Protein AF-A0A554IP96-F1 (afdb_monomer)

Foldseek 3Di:
DFDFPPDQQDKFKFWFKDDDPVPQLLIKTKIKIKHFCPDPVNVVLVVCQVVADQQKHKDWQALDVVGHALATEIEIEPDGDDPPAPVCCLRCPQLSNLLRVLRNVCCVVVSQPVDSVSSDRMYMYMYIYHHSNRDDSVSNNVRSNVRNNVRSNCRRNVHADPVRCVVCVQVDDDSPDPCVDHPPPDPPPPVNVD

pLDDT: mean 89.44, std 13.63, range [41.81, 98.81]

Sequence (194 aa):
RGNVATNWDGIYVAENADGDLDDLDHFAHPSFICCKRKSLLGQTIIARLMGCEKGHSVLIVCHAPGKGTRILGILHNSVTITDGGEQAPIAFGVDQKAAAVVIDLGVYYGILPSDASLQQELLIAFQLYRDKKARKHDRCFDSSVNGYWNAMISAMTGGISQEEALALCEKASHPFCPDVVPLKYPRIPTDAAA

Nearest PDB structures (foldseek):
  1y5y-assembly1_B  TM=9.520E-01  e=6.324E-15  Methylorubrum extorquens AM1
  4ihe-assembly1_A  TM=3.641E-01  e=1.723E-02  Streptantibioticus cattleyicolor
  4prx-assembly1_A-2  TM=4.543E-01  e=6.526E-01  Escherichia coli
  6snt-assembly1_Q  TM=3.931E-01  e=1.077E+00  Saccharomyces cerevisiae
  7aib-assembly1_C  TM=3.762E-01  e=5.079E-01  Escherichia coli K-12

Solvent-accessible surface area (backbone atoms only — not comparable to full-atom values): 10603 Å² total; per-residue (Å²): 133,79,74,53,69,87,65,78,86,52,78,32,61,27,62,32,63,27,60,51,86,93,41,54,39,36,24,20,44,25,39,31,37,39,30,33,33,87,38,76,65,30,46,53,60,57,54,38,54,81,61,59,50,97,36,33,54,41,45,73,26,23,71,45,93,95,37,66,44,80,45,51,33,36,39,32,53,68,46,74,45,57,91,96,50,71,42,55,60,42,55,71,44,36,37,26,30,22,52,22,50,39,55,47,48,29,28,74,75,60,67,34,70,78,52,68,68,61,22,69,42,32,29,36,40,37,39,35,40,50,42,83,75,40,79,58,59,67,53,34,26,54,12,27,32,50,7,47,40,51,5,46,50,30,22,42,57,64,53,73,50,72,68,53,48,62,69,40,57,85,71,62,79,49,99,87,51,72,85,82,65,70,94,70,73,77,84,67,57,82,81,76,78,115

Secondary structure (DSSP, 8-state):
-----S-TTS-EEEE--BS-TT-GGG-BEEEEEEEETTSHHHHHHHHGGG--BTTB-EEE-EEETTEE-SSEEEEEESSPPPTT-THHHIIIIIIHHHHHHHHHHHHHTTSS---HHHHHHEEEEEEEE--TT---HHHHHHHHHHHHHHHHHHHHHT-S-HHHHHHHHTT--BTTB-TTS-S------GGG--

Mean predicted aligned error: 6.2 Å

Structure (mmCIF, N/CA/C/O backbone):
data_AF-A0A554IP96-F1
#
_entry.id   AF-A0A554IP96-F1
#
loop_
_atom_site.group_PDB
_atom_site.id
_atom_site.type_symbol
_atom_site.label_atom_id
_atom_site.label_alt_id
_atom_site.label_comp_id
_atom_site.label_asym_id
_atom_site.label_entity_id
_atom_site.label_seq_id
_atom_site.pdbx_PDB_ins_code
_atom_site.Cartn_x
_atom_site.Cartn_y
_atom_site.Cartn_z
_atom_site.occupancy
_atom_site.B_iso_or_equiv
_atom_site.auth_seq_id
_atom_site.auth_comp_id
_atom_site.auth_asym_id
_atom_site.auth_atom_id
_atom_site.pdbx_PDB_model_num
ATOM 1 N N . ARG A 1 1 ? -0.533 -15.108 19.210 1.00 41.81 1 ARG A N 1
ATOM 2 C CA . ARG A 1 1 ? -1.308 -14.341 18.207 1.00 41.81 1 ARG A CA 1
ATOM 3 C C . ARG A 1 1 ? -1.406 -12.934 18.770 1.00 41.81 1 ARG A C 1
ATOM 5 O O . ARG A 1 1 ? -2.043 -12.791 19.803 1.00 41.81 1 ARG A O 1
ATOM 12 N N . GLY A 1 2 ? -0.630 -11.990 18.232 1.00 42.00 2 GLY A N 1
ATOM 13 C CA . GLY A 1 2 ? -0.593 -10.612 18.735 1.00 42.00 2 GLY A CA 1
ATOM 14 C C . GLY A 1 2 ? -1.971 -9.958 18.644 1.00 42.00 2 GLY A C 1
ATOM 15 O O . GLY A 1 2 ? -2.794 -10.385 17.833 1.00 42.00 2 GLY A O 1
ATOM 16 N N . ASN A 1 3 ? -2.230 -8.975 19.507 1.00 45.09 3 ASN A N 1
ATOM 17 C CA . ASN A 1 3 ? -3.465 -8.196 19.489 1.00 45.09 3 ASN A CA 1
ATOM 18 C C . ASN A 1 3 ? -3.580 -7.465 18.144 1.00 45.09 3 ASN A C 1
ATOM 20 O O . ASN A 1 3 ? -2.941 -6.439 17.942 1.00 45.09 3 ASN A O 1
ATOM 24 N N . VAL A 1 4 ? -4.385 -8.001 17.225 1.00 61.00 4 VAL A N 1
ATOM 25 C CA . VAL A 1 4 ? -4.874 -7.245 16.063 1.00 61.00 4 VAL A CA 1
ATOM 26 C C . VAL A 1 4 ? -5.695 -6.075 16.604 1.00 61.00 4 VAL A C 1
ATOM 28 O O . VAL A 1 4 ? -6.416 -6.260 17.587 1.00 61.00 4 VAL A O 1
ATOM 31 N N . ALA A 1 5 ? -5.570 -4.888 16.004 1.00 61.41 5 ALA A N 1
ATOM 32 C CA . ALA A 1 5 ? -6.321 -3.699 16.403 1.00 61.41 5 ALA A CA 1
ATOM 33 C C . ALA A 1 5 ? -7.805 -4.027 16.675 1.00 61.41 5 ALA A C 1
ATOM 35 O O . ALA A 1 5 ? -8.552 -4.413 15.778 1.00 61.41 5 ALA A O 1
ATOM 36 N N . THR A 1 6 ? -8.226 -3.906 17.936 1.00 63.69 6 THR A N 1
ATOM 37 C CA . THR A 1 6 ? -9.598 -4.225 18.371 1.00 63.69 6 THR A CA 1
ATOM 38 C C . THR A 1 6 ? -10.527 -3.015 18.329 1.00 63.69 6 THR A C 1
ATOM 40 O O . THR A 1 6 ? -11.743 -3.177 18.390 1.00 63.69 6 THR A O 1
ATOM 43 N N . ASN A 1 7 ? -9.971 -1.809 18.192 1.00 75.19 7 ASN A N 1
ATOM 44 C CA . ASN A 1 7 ? -10.713 -0.576 17.967 1.00 75.19 7 ASN A CA 1
ATOM 45 C C . ASN A 1 7 ? -10.307 0.007 16.605 1.00 75.19 7 ASN A C 1
ATOM 47 O O . ASN A 1 7 ? -9.130 0.239 16.402 1.00 75.19 7 ASN A O 1
ATOM 51 N N . TRP A 1 8 ? -11.256 0.270 15.703 1.00 87.56 8 TRP A N 1
ATOM 52 C CA . TRP A 1 8 ? -11.027 0.821 14.356 1.00 87.56 8 TRP A CA 1
ATOM 53 C C . TRP A 1 8 ? -11.113 2.359 14.287 1.00 87.56 8 TRP A C 1
ATOM 55 O O . TRP A 1 8 ? -11.245 2.931 13.206 1.00 87.56 8 TRP A O 1
ATOM 65 N N . ASP A 1 9 ? -11.073 3.040 15.434 1.00 86.06 9 ASP A N 1
ATOM 66 C CA . ASP A 1 9 ? -11.110 4.506 15.537 1.00 86.06 9 ASP A CA 1
ATOM 67 C C . ASP A 1 9 ? -9.761 5.184 15.245 1.00 86.06 9 ASP A C 1
ATOM 69 O O . ASP A 1 9 ? -9.714 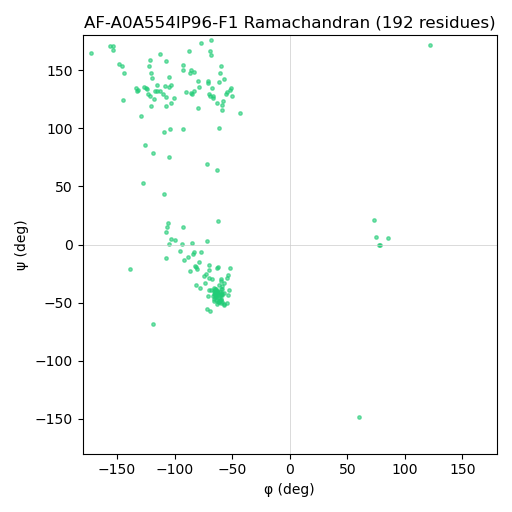6.398 15.036 1.00 86.06 9 ASP A O 1
ATOM 73 N N . GLY A 1 10 ? -8.667 4.418 15.248 1.00 91.12 10 GLY A N 1
ATOM 74 C CA . GLY A 1 10 ? -7.313 4.927 15.055 1.00 91.12 10 GLY A CA 1
ATOM 75 C C . GLY A 1 10 ? -6.949 5.256 13.604 1.00 91.12 10 GLY A C 1
ATOM 76 O O . GLY A 1 10 ? -7.676 4.967 12.650 1.00 91.12 10 GLY A O 1
ATOM 77 N N . ILE A 1 11 ? -5.764 5.847 13.453 1.00 94.94 11 ILE A N 1
ATOM 78 C CA . ILE A 1 11 ? -5.049 5.934 12.179 1.00 94.94 11 ILE A CA 1
ATOM 79 C C . ILE A 1 11 ? -3.878 4.961 12.276 1.00 94.94 11 ILE A C 1
ATOM 81 O O . ILE A 1 11 ? -3.014 5.115 13.136 1.00 94.94 11 ILE A O 1
ATOM 85 N N . TYR A 1 12 ? -3.859 3.971 11.393 1.00 95.94 12 TYR A N 1
ATOM 86 C CA . TYR A 1 12 ? -2.812 2.959 11.315 1.00 95.94 12 TYR A CA 1
ATOM 87 C C . TYR A 1 12 ? -1.911 3.302 10.150 1.00 95.94 12 TYR A C 1
ATOM 89 O O . TYR A 1 12 ? -2.392 3.414 9.023 1.00 95.94 12 TYR A O 1
ATOM 97 N N . VAL A 1 13 ? -0.625 3.489 10.423 1.00 95.81 13 VAL A N 1
ATOM 98 C CA . VAL A 1 13 ? 0.370 3.848 9.414 1.00 95.81 13 VAL A CA 1
ATOM 99 C C . VAL A 1 13 ? 1.583 2.969 9.606 1.00 95.81 13 VAL A C 1
ATOM 101 O O . VAL A 1 13 ? 2.054 2.798 10.727 1.00 95.81 13 VAL A O 1
ATOM 104 N N . ALA A 1 14 ? 2.097 2.445 8.506 1.00 96.56 14 ALA A N 1
ATOM 105 C CA . ALA A 1 14 ? 3.430 1.882 8.467 1.00 96.56 14 ALA A CA 1
ATOM 106 C C . ALA A 1 14 ? 3.978 1.975 7.049 1.00 96.56 14 ALA A C 1
ATOM 108 O O . ALA A 1 14 ? 3.258 2.228 6.079 1.00 96.56 14 ALA A O 1
ATOM 109 N N . GLU A 1 15 ? 5.268 1.735 6.944 1.00 95.31 15 GLU A N 1
ATOM 110 C CA . GLU A 1 15 ? 5.947 1.486 5.691 1.00 95.31 15 GLU A CA 1
ATOM 111 C C . GLU A 1 15 ? 6.618 0.120 5.767 1.00 95.31 15 GLU A C 1
ATOM 113 O O . GLU A 1 15 ? 6.796 -0.457 6.847 1.00 95.31 15 GLU A O 1
ATOM 118 N N . ASN A 1 16 ? 6.890 -0.438 4.601 1.00 95.38 16 ASN A N 1
ATOM 119 C CA . ASN A 1 16 ? 7.765 -1.583 4.469 1.00 95.38 16 ASN A CA 1
ATOM 120 C C . ASN A 1 16 ? 8.321 -1.598 3.053 1.00 95.38 16 ASN A C 1
ATOM 122 O O . ASN A 1 16 ? 7.831 -0.872 2.188 1.00 95.38 16 ASN A O 1
ATOM 126 N N . ALA A 1 17 ? 9.292 -2.459 2.794 1.00 94.44 17 ALA A N 1
ATOM 127 C CA . ALA A 1 17 ? 9.837 -2.616 1.467 1.00 94.44 17 ALA A CA 1
ATOM 128 C C . ALA A 1 17 ? 10.193 -4.075 1.193 1.00 94.44 17 ALA A C 1
ATOM 130 O O . ALA A 1 17 ? 10.567 -4.811 2.104 1.00 94.44 17 ALA A O 1
ATOM 131 N N . ASP A 1 18 ? 10.056 -4.490 -0.060 1.00 96.69 18 ASP A N 1
ATOM 132 C CA . ASP A 1 18 ? 10.372 -5.849 -0.485 1.00 96.69 18 ASP A CA 1
ATOM 133 C C . ASP A 1 18 ? 10.939 -5.855 -1.906 1.00 96.69 18 ASP A C 1
ATOM 135 O O . ASP A 1 18 ? 10.662 -4.969 -2.722 1.00 96.69 18 ASP A O 1
ATOM 139 N N . GLY A 1 19 ? 11.739 -6.875 -2.198 1.00 93.12 19 GLY A N 1
ATOM 140 C CA . GLY A 1 19 ? 12.490 -7.017 -3.436 1.00 93.12 19 GLY A CA 1
ATOM 141 C C . GLY A 1 19 ? 13.990 -7.139 -3.188 1.00 93.12 19 GLY A C 1
ATOM 142 O O . GLY A 1 19 ? 14.485 -6.971 -2.074 1.00 93.12 19 GLY A O 1
ATOM 143 N N . ASP A 1 20 ? 14.716 -7.448 -4.254 1.00 92.25 20 ASP A N 1
ATOM 144 C CA . ASP A 1 20 ? 16.166 -7.604 -4.218 1.00 92.25 20 ASP A CA 1
ATOM 145 C C . ASP A 1 20 ? 16.855 -6.232 -4.324 1.00 92.25 20 ASP A C 1
ATOM 147 O O . ASP A 1 20 ? 16.522 -5.430 -5.200 1.00 92.25 20 ASP A O 1
ATOM 151 N N . LEU A 1 21 ? 17.823 -5.959 -3.443 1.00 88.31 21 LEU A N 1
ATOM 152 C CA . LEU A 1 21 ? 18.624 -4.730 -3.486 1.00 88.31 21 LEU A CA 1
ATOM 153 C C . LEU A 1 21 ? 19.583 -4.699 -4.685 1.00 88.31 21 LEU A C 1
ATOM 155 O O . LEU A 1 21 ? 20.013 -3.616 -5.079 1.00 88.31 21 LEU A O 1
ATOM 159 N N . ASP A 1 22 ? 19.859 -5.848 -5.304 1.00 90.94 22 ASP A N 1
ATOM 160 C CA . ASP A 1 22 ? 20.575 -5.937 -6.580 1.00 90.94 22 ASP A CA 1
ATOM 161 C C . ASP A 1 22 ? 19.637 -5.741 -7.796 1.00 90.94 22 ASP A C 1
ATOM 163 O O . ASP A 1 22 ? 20.102 -5.594 -8.929 1.00 90.94 22 ASP A O 1
ATOM 167 N N . ASP A 1 23 ? 18.313 -5.688 -7.582 1.00 93.19 23 ASP A N 1
ATOM 168 C CA . ASP A 1 23 ? 17.275 -5.457 -8.600 1.00 93.19 23 ASP A CA 1
ATOM 169 C C . ASP A 1 23 ? 16.339 -4.301 -8.199 1.00 93.19 23 ASP A C 1
ATOM 171 O O . ASP A 1 23 ? 15.110 -4.428 -8.193 1.00 93.19 23 ASP A O 1
ATOM 175 N N . LEU A 1 24 ? 16.933 -3.145 -7.876 1.00 92.00 24 LEU A N 1
ATOM 176 C CA . LEU A 1 24 ? 16.214 -1.946 -7.414 1.00 92.00 24 LEU A CA 1
ATOM 177 C C . LEU A 1 24 ? 15.093 -1.491 -8.356 1.00 92.00 24 LEU A C 1
ATOM 179 O O . LEU A 1 24 ? 14.114 -0.897 -7.905 1.00 92.00 24 LEU A O 1
ATOM 183 N N . ASP A 1 25 ? 15.198 -1.801 -9.650 1.00 94.94 25 ASP A N 1
ATOM 184 C CA . ASP A 1 25 ? 14.161 -1.470 -10.622 1.00 94.94 25 ASP A CA 1
ATOM 185 C C . ASP A 1 25 ? 12.822 -2.158 -10.273 1.00 94.94 25 ASP A C 1
ATOM 187 O O . ASP A 1 25 ? 11.750 -1.578 -10.453 1.00 94.94 25 ASP A O 1
ATOM 191 N N . HIS A 1 26 ? 12.874 -3.379 -9.727 1.00 96.44 26 HIS A N 1
ATOM 192 C CA . HIS A 1 26 ? 11.714 -4.196 -9.346 1.00 96.44 26 HIS A CA 1
ATOM 193 C C . HIS A 1 26 ? 11.500 -4.261 -7.827 1.00 96.44 26 HIS A C 1
ATOM 195 O O . HIS A 1 26 ? 10.666 -5.038 -7.351 1.00 96.44 26 HIS A O 1
ATOM 201 N N . PHE A 1 27 ? 12.151 -3.376 -7.073 1.00 95.25 27 PHE A N 1
ATOM 202 C CA . PHE A 1 27 ? 11.950 -3.186 -5.640 1.00 95.25 27 PHE A CA 1
ATOM 203 C C . PHE A 1 27 ? 10.692 -2.353 -5.347 1.00 95.25 27 PHE A C 1
ATOM 205 O O . PHE A 1 27 ? 10.426 -1.353 -6.024 1.00 95.25 27 PHE A O 1
ATOM 212 N N . ALA A 1 28 ? 9.888 -2.783 -4.374 1.00 97.38 28 ALA A N 1
ATOM 213 C CA . ALA A 1 28 ? 8.667 -2.108 -3.947 1.00 97.38 28 ALA A CA 1
ATOM 214 C C . ALA A 1 28 ? 8.892 -1.453 -2.586 1.00 97.38 28 ALA A C 1
ATOM 216 O O . ALA A 1 28 ? 9.249 -2.132 -1.628 1.00 97.38 28 ALA A O 1
ATOM 217 N N . HIS A 1 29 ? 8.608 -0.154 -2.474 1.00 97.25 29 HIS A N 1
ATOM 218 C CA . HIS A 1 29 ? 8.619 0.540 -1.181 1.00 97.25 29 HIS A CA 1
ATOM 219 C C . HIS A 1 29 ? 7.283 1.251 -0.957 1.00 97.25 29 HIS A C 1
ATOM 221 O O . HIS A 1 29 ? 7.112 2.411 -1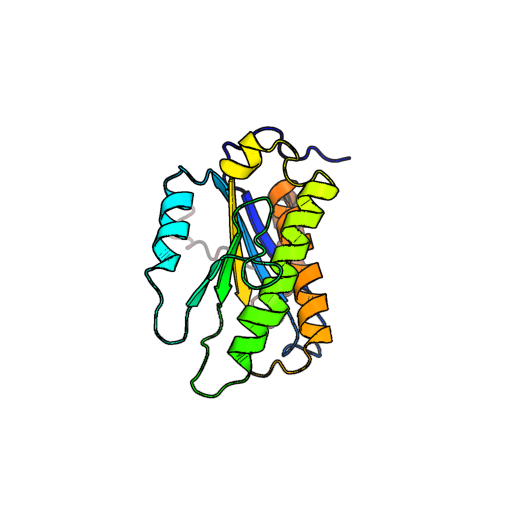.355 1.00 97.25 29 HIS A O 1
ATOM 227 N N . PRO A 1 30 ? 6.284 0.535 -0.417 1.00 97.94 30 PRO A N 1
ATOM 228 C CA . PRO A 1 30 ? 5.003 1.130 -0.098 1.00 97.94 30 PRO A CA 1
ATOM 229 C C . PRO A 1 30 ? 4.927 1.779 1.285 1.00 97.94 30 PRO A C 1
ATOM 231 O O . PRO A 1 30 ? 5.456 1.288 2.280 1.00 97.94 30 PRO A O 1
ATOM 234 N N . SER A 1 31 ? 4.122 2.833 1.360 1.00 98.06 31 SER A N 1
ATOM 235 C CA . SER A 1 31 ? 3.508 3.301 2.601 1.00 98.06 31 SER A CA 1
ATOM 236 C C . SER A 1 31 ? 2.043 2.873 2.635 1.00 98.06 31 SER A C 1
ATOM 238 O O . SER A 1 31 ? 1.332 2.973 1.631 1.00 98.06 31 SER A O 1
ATOM 240 N N . PHE A 1 32 ? 1.592 2.409 3.796 1.00 98.31 32 PHE A N 1
ATOM 241 C CA . PHE A 1 32 ? 0.229 1.961 4.057 1.00 98.31 32 PHE A CA 1
ATOM 242 C C . PHE A 1 32 ? -0.440 2.862 5.090 1.00 98.31 32 PHE A C 1
ATOM 244 O O . PHE A 1 32 ? 0.155 3.199 6.114 1.00 98.31 32 PHE A O 1
ATOM 251 N N . ILE A 1 33 ? -1.702 3.201 4.840 1.00 98.06 33 ILE A N 1
ATOM 252 C CA . ILE A 1 33 ? -2.573 3.887 5.791 1.00 98.06 33 ILE A CA 1
ATOM 253 C C . ILE A 1 33 ? -3.912 3.150 5.854 1.00 98.06 33 ILE A C 1
ATOM 255 O O . ILE A 1 33 ? -4.527 2.901 4.819 1.00 98.06 33 ILE A O 1
ATOM 259 N N . CYS A 1 34 ? -4.410 2.881 7.060 1.00 97.88 34 CYS A N 1
ATOM 260 C CA . CYS A 1 34 ? -5.798 2.494 7.307 1.00 97.88 34 CYS A CA 1
ATOM 261 C C . CYS A 1 34 ? -6.435 3.471 8.297 1.00 97.88 34 CYS A C 1
ATOM 263 O O . CYS A 1 34 ? -5.872 3.767 9.350 1.00 97.88 34 CYS A O 1
ATOM 265 N N . CYS A 1 35 ? -7.607 4.003 7.957 1.00 97.38 35 CYS A N 1
ATOM 266 C CA . CYS A 1 35 ? -8.325 4.954 8.803 1.00 97.38 35 CYS A CA 1
ATOM 267 C C . CYS A 1 35 ? -9.833 4.904 8.543 1.00 97.38 35 CYS A C 1
ATOM 269 O O . CYS A 1 35 ? -10.295 4.315 7.563 1.00 97.38 35 CYS A O 1
ATOM 271 N N . LYS A 1 36 ? -10.620 5.588 9.380 1.00 97.31 36 LYS A N 1
ATOM 272 C CA . LYS A 1 36 ? -12.042 5.802 9.095 1.00 97.31 36 LYS A CA 1
ATOM 273 C C . LYS A 1 36 ? -12.229 6.696 7.876 1.00 97.31 36 LYS A C 1
ATOM 275 O O . LYS A 1 36 ? -11.770 7.839 7.847 1.00 97.31 36 LYS A O 1
ATOM 280 N N . ARG A 1 37 ? -13.033 6.235 6.924 1.00 96.12 37 ARG A N 1
ATOM 281 C CA . ARG A 1 37 ? -13.447 6.942 5.711 1.00 96.12 37 ARG A CA 1
ATOM 282 C C . ARG A 1 37 ? -14.032 8.324 5.998 1.00 96.12 37 ARG A C 1
ATOM 284 O O . ARG A 1 37 ? -13.783 9.264 5.251 1.00 96.12 37 ARG A O 1
ATOM 291 N N . LYS A 1 38 ? -14.818 8.453 7.071 1.00 96.19 38 LYS A N 1
ATOM 292 C CA . LYS A 1 38 ? -15.476 9.710 7.478 1.00 96.19 38 LYS A CA 1
ATOM 293 C C . LYS A 1 38 ? -14.573 10.650 8.290 1.00 96.19 38 LYS A C 1
ATOM 295 O O . LYS A 1 38 ? -14.995 11.761 8.590 1.00 96.19 38 LYS A O 1
ATOM 300 N N . SER A 1 39 ? -13.365 10.223 8.663 1.00 96.62 39 SER A N 1
ATOM 301 C CA . SER A 1 39 ? -12.407 11.093 9.354 1.00 96.62 39 SER A CA 1
ATOM 302 C C . SER A 1 39 ? -11.890 12.196 8.424 1.00 96.62 39 SER A C 1
ATOM 304 O O . SER A 1 39 ? -11.968 12.073 7.200 1.00 96.62 39 SER A O 1
ATOM 306 N N . LEU A 1 40 ? -11.303 13.251 9.000 1.00 96.56 40 LEU A N 1
ATOM 307 C CA . LEU A 1 40 ? -10.647 14.314 8.231 1.00 96.56 40 LEU A CA 1
ATOM 308 C C . LEU A 1 40 ? -9.595 13.747 7.260 1.00 96.56 40 LEU A C 1
ATOM 310 O O . LEU A 1 40 ? -9.555 14.134 6.091 1.00 96.56 40 LEU A O 1
ATOM 314 N N . LEU A 1 41 ? -8.786 12.790 7.727 1.00 96.19 41 LEU A N 1
ATOM 315 C CA . LEU A 1 41 ? -7.788 12.116 6.899 1.00 96.19 41 LEU A CA 1
ATOM 316 C C . LEU A 1 41 ? -8.450 11.315 5.772 1.00 96.19 41 LEU A C 1
ATOM 318 O O . LEU A 1 41 ? -8.080 11.476 4.612 1.00 96.19 41 LEU A O 1
ATOM 322 N N . GLY A 1 42 ? -9.471 10.514 6.087 1.00 97.06 42 GLY A N 1
ATOM 323 C CA . GLY A 1 42 ? -10.186 9.707 5.097 1.00 97.06 42 GLY A CA 1
ATOM 324 C C . GLY A 1 42 ? -10.819 10.551 3.985 1.00 97.06 42 GLY A C 1
ATOM 325 O O . GLY A 1 42 ? -10.678 10.234 2.804 1.00 97.06 42 GLY A O 1
ATOM 326 N N . GLN A 1 43 ? -11.445 11.675 4.342 1.00 97.19 43 GLN A N 1
ATOM 327 C CA . GLN A 1 43 ? -11.997 12.619 3.366 1.00 97.19 43 GLN A CA 1
ATOM 328 C C . GLN A 1 43 ? -10.904 13.288 2.524 1.00 97.19 43 GLN A C 1
ATOM 330 O O . GLN A 1 43 ? -11.082 13.450 1.319 1.00 97.19 43 GLN A O 1
ATOM 335 N N . THR A 1 44 ? -9.755 13.611 3.125 1.00 96.19 44 THR A N 1
ATOM 336 C CA . THR A 1 44 ? -8.607 14.192 2.407 1.00 96.19 44 THR A CA 1
ATOM 337 C C . THR A 1 44 ? -8.047 13.222 1.366 1.00 96.19 44 THR A C 1
ATOM 339 O O . THR A 1 44 ? -7.805 13.614 0.227 1.00 96.19 44 THR A O 1
ATOM 342 N N . ILE A 1 45 ? -7.888 11.945 1.723 1.00 96.44 45 ILE A N 1
ATOM 343 C CA . ILE A 1 45 ? -7.408 10.909 0.799 1.00 96.44 45 ILE A CA 1
ATOM 344 C C . ILE A 1 45 ? -8.426 10.690 -0.332 1.00 96.44 45 ILE A C 1
ATOM 346 O O . ILE A 1 45 ? -8.039 10.620 -1.495 1.00 96.44 45 ILE A O 1
ATOM 350 N N . ILE A 1 46 ? -9.729 10.642 -0.032 1.00 96.38 46 ILE A N 1
ATOM 351 C CA . ILE A 1 46 ? -10.768 10.503 -1.067 1.00 96.38 46 ILE A CA 1
ATOM 352 C C . ILE A 1 46 ? -10.775 11.703 -2.016 1.00 96.38 46 ILE A C 1
ATOM 354 O O . ILE A 1 46 ? -10.867 11.518 -3.228 1.00 96.38 46 ILE A O 1
ATOM 358 N N . ALA A 1 47 ? -10.647 12.924 -1.494 1.00 95.38 47 ALA A N 1
ATOM 359 C CA . ALA A 1 47 ? -10.625 14.131 -2.315 1.00 95.38 47 ALA A CA 1
ATOM 360 C C . ALA A 1 47 ? -9.470 14.125 -3.334 1.00 95.38 47 ALA A C 1
ATOM 362 O O . ALA A 1 47 ? -9.624 14.652 -4.438 1.00 95.38 47 ALA A O 1
ATOM 363 N N . ARG A 1 48 ? -8.343 13.467 -3.016 1.00 93.69 48 ARG A N 1
ATOM 364 C CA . ARG A 1 48 ? -7.201 13.324 -3.933 1.00 93.69 48 ARG A CA 1
ATOM 365 C C . ARG A 1 48 ? -7.520 12.537 -5.206 1.00 93.69 48 ARG A C 1
ATOM 367 O O . ARG A 1 48 ? -6.835 12.763 -6.196 1.00 93.69 48 ARG A O 1
ATOM 374 N N . LEU A 1 49 ? -8.579 11.720 -5.240 1.00 94.00 49 LEU A N 1
ATOM 375 C CA . LEU A 1 49 ? -9.037 11.065 -6.478 1.00 94.00 49 LEU A CA 1
ATOM 376 C C . LEU A 1 49 ? -9.359 12.079 -7.587 1.00 94.00 49 LEU A C 1
ATOM 378 O O . LEU A 1 49 ? -9.138 11.802 -8.761 1.00 94.00 49 LEU A O 1
ATOM 382 N N . MET A 1 50 ? -9.846 13.266 -7.217 1.00 93.31 50 MET A N 1
ATOM 383 C CA . MET A 1 50 ? -10.162 14.344 -8.163 1.00 93.31 50 MET A CA 1
ATOM 384 C C . MET A 1 50 ? -9.018 15.355 -8.327 1.00 93.31 50 MET A C 1
ATOM 386 O O . MET A 1 50 ? -9.116 16.259 -9.151 1.00 93.31 50 MET A O 1
ATOM 390 N N . GLY A 1 51 ? -7.943 15.223 -7.545 1.00 90.88 51 GLY A N 1
ATOM 391 C CA . GLY A 1 51 ? -6.817 16.158 -7.487 1.00 90.88 51 GLY A CA 1
ATOM 392 C C . GLY A 1 51 ? -5.542 15.594 -8.106 1.00 90.88 51 GLY A C 1
ATOM 393 O O . GLY A 1 51 ? -4.482 15.702 -7.493 1.00 90.88 51 GLY A O 1
ATOM 394 N N . CYS A 1 52 ? -5.651 14.939 -9.264 1.00 88.62 52 CYS A N 1
ATOM 395 C CA . CYS A 1 52 ? -4.494 14.382 -9.963 1.00 88.62 52 CYS A CA 1
ATOM 396 C C . CYS A 1 52 ? -3.623 15.493 -10.567 1.00 88.62 52 CYS A C 1
ATOM 398 O O . CYS A 1 52 ? -4.129 16.467 -11.128 1.00 88.62 52 CYS A O 1
ATOM 400 N N . GLU A 1 53 ? -2.309 15.307 -10.494 1.00 92.81 53 GLU A N 1
ATOM 401 C CA . GLU A 1 53 ? -1.303 16.222 -11.033 1.00 92.81 53 GLU A CA 1
ATOM 402 C C . GLU A 1 53 ? -0.571 15.550 -12.205 1.00 92.81 53 GLU A C 1
ATOM 404 O O . GLU A 1 53 ? -0.645 14.333 -12.402 1.00 92.81 53 GLU A O 1
ATOM 409 N N . LYS A 1 54 ? 0.143 16.325 -13.032 1.00 93.31 54 LYS A N 1
ATOM 410 C CA . LYS A 1 54 ? 0.854 15.748 -14.183 1.00 93.31 54 LYS A CA 1
ATOM 411 C C . LYS A 1 54 ? 1.857 14.686 -13.706 1.00 93.31 54 LYS A C 1
ATOM 413 O O . LYS A 1 54 ? 2.778 14.991 -12.957 1.00 93.31 54 LYS A O 1
ATOM 418 N N . GLY A 1 55 ? 1.679 13.449 -14.174 1.00 93.88 55 GLY A N 1
ATOM 419 C CA . GLY A 1 55 ? 2.527 12.303 -13.830 1.00 93.88 55 GLY A CA 1
ATOM 420 C C . GLY A 1 55 ? 2.256 11.669 -12.459 1.00 93.88 55 GLY A C 1
ATOM 421 O O . GLY A 1 55 ? 2.898 10.671 -12.128 1.00 93.88 55 GLY A O 1
ATOM 422 N N . HIS A 1 56 ? 1.296 12.187 -11.687 1.00 95.19 56 HIS A N 1
ATOM 423 C CA . HIS A 1 56 ? 0.888 11.651 -10.387 1.00 95.19 56 HIS A CA 1
ATOM 424 C C . HIS A 1 56 ? -0.625 11.468 -10.357 1.00 95.19 56 HIS A C 1
ATOM 426 O O . HIS A 1 56 ? -1.404 12.420 -10.387 1.00 95.19 56 HIS A O 1
ATOM 432 N N . SER A 1 57 ? -1.045 10.211 -10.351 1.00 94.12 57 SER A N 1
ATOM 433 C CA . SER A 1 57 ? -2.443 9.817 -10.418 1.00 94.12 57 SER A CA 1
ATOM 434 C C . SER A 1 57 ? -2.826 9.008 -9.192 1.00 94.12 57 SER A C 1
ATOM 436 O O . SER A 1 57 ? -2.030 8.261 -8.621 1.00 94.12 57 SER A O 1
ATOM 438 N N . VAL A 1 58 ? -4.079 9.165 -8.793 1.00 96.38 58 VAL A N 1
ATOM 439 C CA . VAL A 1 58 ? -4.660 8.463 -7.658 1.00 96.38 58 VAL A CA 1
ATOM 440 C C . VAL A 1 58 ? -5.839 7.663 -8.179 1.00 96.38 58 VAL A C 1
ATOM 442 O O . VAL A 1 58 ? -6.780 8.243 -8.716 1.00 96.38 58 VAL A O 1
ATOM 445 N N . LEU A 1 59 ? -5.794 6.339 -8.040 1.00 97.06 59 LEU A N 1
ATOM 446 C CA . LEU A 1 59 ? -6.859 5.449 -8.504 1.00 97.06 59 LEU A CA 1
ATOM 447 C C . LEU A 1 59 ? -7.421 4.607 -7.364 1.00 97.06 59 LEU A C 1
ATOM 449 O O . LEU A 1 59 ? -6.736 4.286 -6.394 1.00 97.06 59 LEU A O 1
ATOM 453 N N . ILE A 1 60 ? -8.679 4.201 -7.514 1.00 98.06 60 ILE A N 1
ATOM 454 C CA . ILE A 1 60 ? -9.296 3.205 -6.637 1.00 98.06 60 ILE A CA 1
ATOM 455 C C . ILE A 1 60 ? -8.613 1.855 -6.872 1.00 98.06 60 ILE A C 1
ATOM 457 O O . ILE A 1 60 ? -8.410 1.443 -8.012 1.00 98.06 60 ILE A O 1
ATOM 461 N N . VAL A 1 61 ? -8.275 1.151 -5.797 1.00 98.62 61 VAL A N 1
ATOM 462 C CA . VAL A 1 61 ? -7.708 -0.199 -5.848 1.00 98.62 61 VAL A CA 1
ATOM 463 C C . VAL A 1 61 ? -8.776 -1.190 -6.306 1.00 98.62 61 VAL A C 1
ATOM 465 O O . VAL A 1 61 ? -9.885 -1.227 -5.770 1.00 98.62 61 VAL A O 1
ATOM 468 N N . CYS A 1 62 ? -8.449 -2.009 -7.304 1.00 98.56 62 CYS A N 1
ATOM 469 C CA . CYS A 1 62 ? -9.364 -3.015 -7.824 1.00 98.56 62 CYS A CA 1
ATOM 470 C C . CYS A 1 62 ? -8.627 -4.259 -8.332 1.00 98.56 62 CYS A C 1
ATOM 472 O O . CYS A 1 62 ? -7.464 -4.219 -8.722 1.00 98.56 62 CYS A O 1
ATOM 474 N N . HIS A 1 63 ? -9.334 -5.388 -8.333 1.00 97.94 63 HIS A N 1
ATOM 475 C CA . HIS A 1 63 ? -8.855 -6.660 -8.881 1.00 97.94 63 HIS A CA 1
ATOM 476 C C . HIS A 1 63 ? -8.845 -6.695 -10.402 1.00 97.94 63 HIS A C 1
ATOM 478 O O . HIS A 1 63 ? -8.158 -7.529 -10.989 1.00 97.94 63 HIS A O 1
ATOM 484 N N . ALA A 1 64 ? -9.726 -5.900 -10.991 1.00 97.81 64 ALA A N 1
ATOM 485 C CA . ALA A 1 64 ? -9.953 -5.674 -12.407 1.00 97.81 64 ALA A CA 1
ATOM 486 C C . ALA A 1 64 ? -10.965 -4.514 -12.513 1.00 97.81 64 ALA A C 1
ATOM 488 O O . ALA A 1 64 ? -11.671 -4.237 -11.533 1.00 97.81 64 ALA A O 1
ATOM 489 N N . PRO A 1 65 ? -11.123 -3.884 -13.689 1.00 97.06 65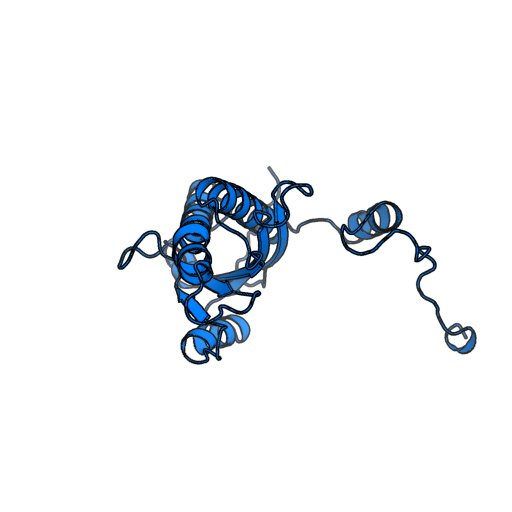 PRO A N 1
ATOM 490 C CA . PRO A 1 65 ? -12.174 -2.895 -13.903 1.00 97.06 65 PRO A CA 1
ATOM 491 C C . PRO A 1 65 ? -13.555 -3.419 -13.471 1.00 97.06 65 PRO A C 1
ATOM 493 O O . PRO A 1 65 ? -13.963 -4.520 -13.843 1.00 97.06 65 PRO A O 1
ATOM 496 N N . GLY A 1 66 ? -14.255 -2.650 -12.633 1.00 95.81 66 GLY A N 1
ATOM 497 C CA . GLY A 1 66 ? -15.564 -3.021 -12.076 1.00 95.81 66 GLY A CA 1
ATOM 498 C C . GLY A 1 66 ? -15.535 -4.035 -10.923 1.00 95.81 66 GLY A C 1
ATOM 499 O O . GLY A 1 66 ? -16.590 -4.361 -10.384 1.00 95.81 66 GLY A O 1
ATOM 500 N N . LYS A 1 67 ? -14.358 -4.525 -10.510 1.00 97.62 67 LYS A N 1
ATOM 501 C CA . LYS A 1 67 ? -14.189 -5.487 -9.407 1.00 97.62 67 LYS A CA 1
ATOM 502 C C . LYS A 1 67 ? -13.330 -4.884 -8.296 1.00 97.62 67 LYS A C 1
ATOM 504 O O . LYS A 1 67 ? -12.132 -5.148 -8.217 1.00 97.62 67 LYS A O 1
ATOM 509 N N . GLY A 1 68 ? -13.942 -4.038 -7.469 1.00 97.06 68 GLY A N 1
ATOM 510 C CA . GLY A 1 68 ? -13.294 -3.438 -6.298 1.00 97.06 68 GLY A CA 1
ATOM 511 C C . GLY A 1 68 ? -12.978 -4.449 -5.189 1.00 97.06 68 GLY A C 1
ATOM 512 O O . GLY A 1 68 ? -13.329 -5.626 -5.275 1.00 97.06 68 GLY A O 1
ATOM 513 N N . THR A 1 69 ? -12.309 -3.968 -4.149 1.00 98.25 69 THR A N 1
ATOM 514 C CA . THR A 1 69 ? -12.012 -4.701 -2.910 1.00 98.25 69 THR A CA 1
ATOM 515 C C . THR A 1 69 ? -13.138 -4.573 -1.883 1.00 98.25 69 THR A C 1
ATOM 517 O O . THR A 1 69 ? -14.009 -3.710 -2.014 1.00 98.25 69 THR A O 1
ATOM 520 N N . ARG A 1 70 ? -13.119 -5.405 -0.831 1.00 96.38 70 ARG A N 1
ATOM 521 C CA . ARG A 1 70 ? -14.101 -5.326 0.273 1.00 96.38 70 ARG A CA 1
ATOM 522 C C . ARG A 1 70 ? -14.043 -4.013 1.055 1.00 96.38 70 ARG A C 1
ATOM 524 O O . ARG A 1 70 ? -15.079 -3.470 1.417 1.00 96.38 70 ARG A O 1
ATOM 531 N N . ILE A 1 71 ? -12.835 -3.510 1.296 1.00 98.25 71 ILE A N 1
ATOM 532 C CA . ILE A 1 71 ? -12.585 -2.197 1.905 1.00 98.25 71 ILE A CA 1
ATOM 533 C C . ILE A 1 71 ? -12.131 -1.260 0.798 1.00 98.25 71 ILE A C 1
ATOM 535 O O . ILE A 1 71 ? -11.305 -1.659 -0.024 1.00 98.25 71 ILE A O 1
ATOM 539 N N . LEU A 1 72 ? -12.653 -0.030 0.761 1.00 98.31 72 LEU A N 1
ATOM 540 C CA . LEU A 1 72 ? -12.251 0.953 -0.245 1.00 98.31 72 LEU A CA 1
ATOM 541 C C . LEU A 1 72 ? -10.741 1.202 -0.141 1.00 98.31 72 LEU A C 1
ATOM 543 O O . LEU A 1 72 ? -10.264 1.712 0.870 1.00 98.31 72 LEU A O 1
ATOM 547 N N . GLY A 1 73 ? -10.011 0.837 -1.192 1.00 98.31 73 GLY A N 1
ATOM 548 C CA . GLY A 1 73 ? -8.583 1.086 -1.318 1.00 98.31 73 GLY A CA 1
ATOM 549 C C . GLY A 1 73 ? -8.301 2.218 -2.300 1.00 98.31 73 GLY A C 1
ATOM 550 O O . GLY A 1 73 ? -8.979 2.341 -3.322 1.00 98.31 73 GLY A O 1
ATOM 551 N N . ILE A 1 74 ? -7.282 3.021 -2.019 1.00 98.31 74 ILE A N 1
ATOM 552 C CA . ILE A 1 74 ? -6.761 4.063 -2.906 1.00 98.31 74 ILE A CA 1
ATOM 553 C C . ILE A 1 74 ? -5.266 3.815 -3.121 1.00 98.31 74 ILE A C 1
ATOM 555 O O . ILE A 1 74 ? -4.551 3.549 -2.162 1.00 98.31 74 ILE A O 1
ATOM 559 N N . LEU A 1 75 ? -4.795 3.894 -4.365 1.00 98.44 75 LEU A N 1
ATOM 560 C CA . LEU A 1 75 ? -3.384 3.767 -4.726 1.00 98.44 75 LEU A CA 1
ATOM 561 C C . LEU A 1 75 ? -2.876 5.070 -5.346 1.00 98.44 75 LEU A C 1
ATOM 563 O O . LEU A 1 75 ? -3.500 5.606 -6.263 1.00 98.44 75 LEU A O 1
ATOM 567 N N . HIS A 1 76 ? -1.724 5.533 -4.870 1.00 97.62 76 HIS A N 1
ATOM 568 C CA . HIS A 1 76 ? -1.008 6.702 -5.368 1.00 97.62 76 HIS A CA 1
ATOM 569 C C . HIS A 1 76 ? 0.427 6.331 -5.769 1.00 97.62 76 HIS A C 1
ATOM 571 O O . HIS A 1 76 ? 1.134 5.659 -5.015 1.00 97.62 76 HIS A O 1
ATOM 577 N N . ASN A 1 77 ? 0.878 6.781 -6.943 1.00 96.69 77 ASN A N 1
ATOM 578 C CA . ASN A 1 77 ? 2.257 6.578 -7.391 1.00 96.69 77 ASN A CA 1
ATOM 579 C C . ASN A 1 77 ? 3.207 7.667 -6.856 1.00 96.69 77 ASN A C 1
ATOM 581 O O . ASN A 1 77 ? 2.969 8.863 -7.029 1.00 96.69 77 ASN A O 1
ATOM 585 N N . SER A 1 78 ? 4.333 7.251 -6.271 1.00 95.88 78 SER A N 1
ATOM 586 C CA . SER A 1 78 ? 5.392 8.167 -5.815 1.00 95.88 78 SER A CA 1
ATOM 587 C C . SER A 1 78 ? 6.317 8.613 -6.941 1.00 95.88 78 SER A C 1
ATOM 589 O O . SER A 1 78 ? 6.799 9.741 -6.930 1.00 95.88 78 SER A O 1
ATOM 591 N N . VAL A 1 79 ? 6.590 7.735 -7.908 1.00 95.69 79 VAL A N 1
ATOM 592 C CA . VAL A 1 79 ? 7.479 8.042 -9.036 1.00 95.69 79 VAL A CA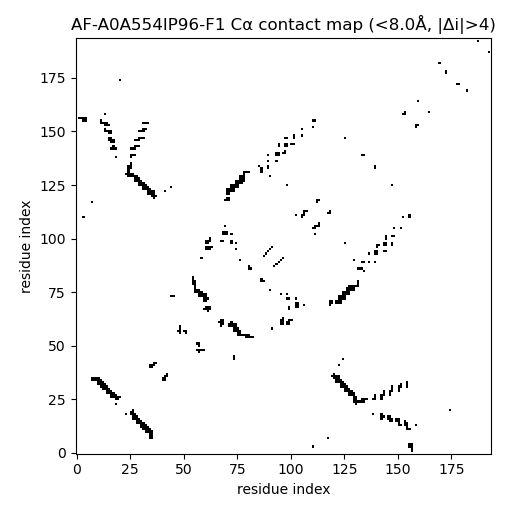 1
ATOM 593 C C . VAL A 1 79 ? 6.662 8.629 -10.175 1.00 95.69 79 VAL A C 1
ATOM 595 O O . VAL A 1 79 ? 5.635 8.068 -10.555 1.00 95.69 79 VAL A O 1
ATOM 598 N N . THR A 1 80 ? 7.122 9.753 -10.724 1.00 95.81 80 THR A N 1
ATOM 599 C CA . THR A 1 80 ? 6.460 10.444 -11.833 1.00 95.81 80 THR A CA 1
ATOM 600 C C . THR A 1 80 ? 6.315 9.522 -13.044 1.00 95.81 80 THR A C 1
ATOM 602 O O . THR A 1 80 ? 7.303 9.003 -13.576 1.00 95.81 80 THR A O 1
ATOM 605 N N . ILE A 1 81 ? 5.075 9.350 -13.498 1.00 93.75 81 ILE A N 1
ATOM 606 C CA . ILE A 1 81 ? 4.744 8.668 -14.748 1.00 93.75 81 ILE A CA 1
ATOM 607 C C . ILE A 1 81 ? 4.972 9.652 -15.896 1.00 93.75 81 ILE A C 1
ATOM 609 O O . ILE A 1 81 ? 4.332 10.702 -15.967 1.00 93.75 81 ILE A O 1
ATOM 613 N N . THR A 1 82 ? 5.900 9.322 -16.787 1.00 91.06 82 THR A N 1
ATOM 614 C CA . THR A 1 82 ? 6.224 10.133 -17.965 1.00 91.06 82 THR A CA 1
ATOM 615 C C . THR A 1 82 ? 5.425 9.693 -19.189 1.00 91.06 82 THR A C 1
ATOM 617 O O . THR A 1 82 ? 5.099 8.513 -19.333 1.00 91.06 82 THR A O 1
ATOM 620 N N . ASP A 1 83 ? 5.143 10.639 -20.088 1.00 77.00 83 ASP A N 1
ATOM 621 C CA . ASP A 1 83 ? 4.398 10.402 -21.329 1.00 77.00 83 ASP A CA 1
ATOM 622 C C . ASP A 1 83 ? 5.040 9.270 -22.161 1.00 77.00 83 ASP A C 1
ATOM 624 O O . ASP A 1 83 ? 6.252 9.250 -22.374 1.00 77.00 83 ASP A O 1
ATOM 628 N N . GLY A 1 84 ? 4.229 8.310 -22.622 1.00 67.38 84 GLY A N 1
ATOM 629 C CA . GLY A 1 84 ? 4.685 7.175 -23.441 1.00 67.38 84 GLY A CA 1
ATOM 630 C C . GLY A 1 84 ? 5.447 6.068 -22.694 1.00 67.38 84 GLY A C 1
ATOM 631 O O . GLY A 1 84 ? 5.966 5.160 -23.339 1.00 67.38 84 GLY A O 1
ATOM 632 N N . GLY A 1 85 ? 5.533 6.124 -21.360 1.00 69.00 85 GLY A N 1
ATOM 633 C CA . GLY A 1 85 ? 6.250 5.136 -20.550 1.00 69.00 85 GLY A CA 1
ATOM 634 C C . GLY A 1 85 ? 5.431 3.895 -20.170 1.00 69.00 85 GLY A C 1
ATOM 635 O O . GLY A 1 85 ? 4.231 3.964 -19.917 1.00 69.00 85 GLY A O 1
ATOM 636 N N . GLU A 1 86 ? 6.115 2.761 -20.004 1.00 84.00 86 GLU A N 1
ATOM 637 C CA . GLU A 1 86 ? 5.550 1.496 -19.486 1.00 84.00 86 GLU A CA 1
ATOM 638 C C . GLU A 1 86 ? 5.237 1.529 -17.972 1.00 84.00 86 GLU A C 1
ATOM 640 O O . GLU A 1 86 ? 4.783 0.547 -17.392 1.00 84.00 86 GLU A O 1
ATOM 645 N N . GLN A 1 87 ? 5.436 2.677 -17.319 1.00 91.12 87 GLN A N 1
ATOM 646 C CA . GLN A 1 87 ? 5.225 2.854 -15.881 1.00 91.12 87 GLN A CA 1
ATOM 647 C C . GLN A 1 87 ? 3.746 2.769 -15.488 1.00 91.12 87 GLN A C 1
ATOM 649 O O . GLN A 1 87 ? 3.420 2.208 -14.446 1.00 91.12 87 GLN A O 1
ATOM 654 N N . ALA A 1 88 ? 2.842 3.320 -16.307 1.00 93.00 88 ALA A N 1
ATOM 655 C CA . ALA A 1 88 ? 1.417 3.351 -15.980 1.00 93.00 88 ALA A CA 1
ATOM 656 C C . ALA A 1 88 ? 0.788 1.943 -15.920 1.00 93.00 88 ALA A C 1
ATOM 658 O O . ALA A 1 88 ? 0.099 1.663 -14.939 1.00 93.00 88 ALA A O 1
ATOM 659 N N . PRO A 1 89 ? 1.046 1.027 -16.878 1.00 94.12 89 PRO A N 1
ATOM 660 C CA . PRO A 1 89 ? 0.616 -0.370 -16.767 1.00 94.12 89 PRO A CA 1
ATOM 661 C C . PRO A 1 89 ? 1.176 -1.118 -15.549 1.00 94.12 89 PRO A C 1
ATOM 663 O O . PRO A 1 89 ? 0.498 -1.990 -15.010 1.00 94.12 89 PRO A O 1
ATOM 666 N N . ILE A 1 90 ? 2.386 -0.785 -15.092 1.00 96.31 90 ILE A N 1
ATOM 667 C CA . ILE A 1 90 ? 2.952 -1.383 -13.875 1.00 96.31 90 ILE A CA 1
ATOM 668 C C . ILE A 1 90 ? 2.214 -0.845 -12.646 1.00 96.31 90 ILE A C 1
ATOM 670 O O . ILE A 1 90 ? 1.599 -1.627 -11.925 1.00 96.31 90 ILE A O 1
ATOM 674 N N . ALA A 1 91 ? 2.156 0.479 -12.475 1.00 95.50 91 ALA A N 1
ATOM 675 C CA . ALA A 1 91 ? 1.519 1.107 -11.317 1.00 95.50 91 ALA A CA 1
ATOM 676 C C . ALA A 1 91 ? 0.018 0.776 -11.207 1.00 95.50 91 ALA A C 1
ATOM 678 O O . ALA A 1 91 ? -0.485 0.418 -10.144 1.00 95.50 91 ALA A O 1
ATOM 679 N N . PHE A 1 92 ? -0.721 0.870 -12.313 1.00 96.00 92 PHE A N 1
ATOM 680 C CA . PHE A 1 92 ? -2.182 0.728 -12.322 1.00 96.00 92 PHE A CA 1
ATOM 681 C C . PHE A 1 92 ? -2.677 -0.580 -12.942 1.00 96.00 92 PHE A C 1
ATOM 683 O O . PHE A 1 92 ? -3.868 -0.740 -13.184 1.00 96.00 92 PHE A O 1
ATOM 690 N N . GLY A 1 93 ? -1.774 -1.525 -13.188 1.00 97.00 93 GLY A N 1
ATOM 691 C CA . GLY A 1 93 ? -2.112 -2.902 -13.533 1.00 97.00 93 GLY A CA 1
ATOM 692 C C . GLY A 1 93 ? -1.555 -3.854 -12.489 1.00 97.00 93 GLY A C 1
ATOM 693 O O . GLY A 1 93 ? -2.309 -4.448 -11.721 1.00 97.00 93 GLY A O 1
ATOM 694 N N . VAL A 1 94 ? -0.229 -3.970 -12.442 1.00 97.88 94 VAL A N 1
ATOM 695 C CA . VAL A 1 94 ? 0.481 -4.915 -11.569 1.00 97.88 94 VAL A CA 1
ATOM 696 C C . VAL A 1 94 ? 0.350 -4.524 -10.097 1.00 97.88 94 VAL A C 1
ATOM 698 O O . VAL A 1 94 ? -0.173 -5.296 -9.291 1.00 97.88 94 VAL A O 1
ATOM 701 N N . ASP A 1 95 ? 0.764 -3.308 -9.753 1.00 98.25 95 ASP A N 1
ATOM 702 C CA . ASP A 1 95 ? 0.811 -2.849 -8.366 1.00 98.25 95 ASP A CA 1
ATOM 703 C C . ASP A 1 95 ? -0.604 -2.638 -7.801 1.00 98.25 95 ASP A C 1
ATOM 705 O O . ASP A 1 95 ? -0.909 -3.054 -6.683 1.00 98.25 95 ASP A O 1
ATOM 709 N N . GLN A 1 96 ? -1.528 -2.104 -8.606 1.00 98.62 96 GLN A N 1
ATOM 710 C CA . GLN A 1 96 ? -2.942 -1.999 -8.231 1.00 98.62 96 GLN A CA 1
ATOM 711 C C . GLN A 1 96 ? -3.573 -3.364 -7.935 1.00 98.62 96 GLN A C 1
ATOM 713 O O . GLN A 1 96 ? -4.308 -3.504 -6.951 1.00 98.62 96 GLN A O 1
ATOM 718 N N . LYS A 1 97 ? -3.275 -4.384 -8.750 1.00 98.69 97 LYS A N 1
ATOM 719 C CA . LYS A 1 97 ? -3.760 -5.742 -8.505 1.00 98.69 97 LYS A CA 1
ATOM 720 C C . LYS A 1 97 ? -3.172 -6.323 -7.222 1.00 98.69 97 LYS A C 1
ATOM 722 O O . LYS A 1 97 ? -3.913 -6.944 -6.459 1.00 98.69 97 LYS A O 1
ATOM 727 N N . ALA A 1 98 ? -1.880 -6.115 -6.973 1.00 98.75 98 ALA A N 1
ATOM 728 C CA . ALA A 1 98 ? -1.214 -6.558 -5.751 1.00 98.75 98 ALA A CA 1
ATOM 729 C C . ALA A 1 98 ? -1.851 -5.927 -4.500 1.00 98.75 98 ALA A C 1
ATOM 731 O O . ALA A 1 98 ? -2.220 -6.644 -3.569 1.00 98.75 98 ALA A O 1
ATOM 732 N N . ALA A 1 99 ? -2.095 -4.612 -4.518 1.00 98.75 99 ALA A N 1
ATOM 733 C CA . ALA A 1 99 ? -2.803 -3.912 -3.445 1.00 98.75 99 ALA A CA 1
ATOM 734 C C . ALA A 1 99 ? -4.203 -4.506 -3.203 1.00 98.75 99 ALA A C 1
ATOM 736 O O . ALA A 1 99 ? -4.607 -4.719 -2.058 1.00 98.75 99 ALA A O 1
ATOM 737 N N . ALA A 1 100 ? -4.936 -4.832 -4.275 1.00 98.81 100 ALA A N 1
ATOM 738 C CA . ALA A 1 100 ? -6.270 -5.419 -4.165 1.00 98.81 100 ALA A CA 1
ATOM 739 C C . ALA A 1 100 ? -6.253 -6.810 -3.519 1.00 98.81 100 ALA A C 1
ATOM 741 O O . ALA A 1 100 ? -7.103 -7.123 -2.681 1.00 98.81 100 ALA A O 1
ATOM 742 N N . VAL A 1 101 ? -5.270 -7.634 -3.891 1.00 98.69 101 VAL A N 1
ATOM 743 C CA . VAL A 1 101 ? -5.032 -8.948 -3.282 1.00 98.69 101 VAL A CA 1
ATOM 744 C C . VAL A 1 101 ? -4.743 -8.798 -1.793 1.00 98.69 101 VAL A C 1
ATOM 746 O O . VAL A 1 101 ? -5.380 -9.478 -0.993 1.00 98.69 101 VAL A O 1
ATOM 749 N N . VAL A 1 102 ? -3.855 -7.882 -1.406 1.00 98.69 102 VAL A N 1
ATOM 750 C CA . VAL A 1 102 ? -3.469 -7.693 -0.001 1.00 98.69 102 VAL A CA 1
ATOM 751 C C . VAL A 1 102 ? -4.634 -7.231 0.870 1.00 98.69 102 VAL A C 1
ATOM 753 O O . VAL A 1 102 ? -4.807 -7.782 1.955 1.00 98.69 102 VAL A O 1
ATOM 756 N N . ILE A 1 103 ? -5.477 -6.301 0.400 1.00 98.69 103 IL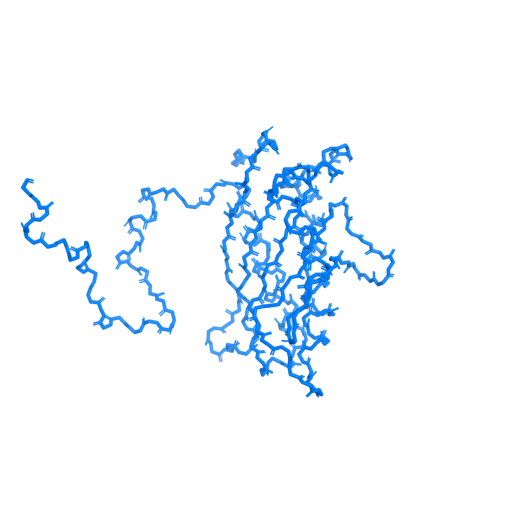E A N 1
ATOM 757 C CA . ILE A 1 103 ? -6.674 -5.880 1.152 1.00 98.69 103 ILE A CA 1
ATOM 758 C C . ILE A 1 103 ? -7.577 -7.085 1.445 1.00 98.69 103 ILE A C 1
ATOM 760 O O . ILE A 1 103 ? -7.970 -7.318 2.589 1.00 98.69 103 ILE A O 1
ATOM 764 N N . ASP A 1 104 ? -7.908 -7.873 0.422 1.00 98.50 104 ASP A N 1
ATOM 765 C CA . ASP A 1 104 ? -8.841 -8.987 0.594 1.00 98.50 104 ASP A CA 1
ATOM 766 C C . ASP A 1 104 ? -8.225 -10.168 1.357 1.00 98.50 104 ASP A C 1
ATOM 768 O O . ASP A 1 104 ? -8.933 -10.822 2.126 1.00 98.50 104 ASP A O 1
ATOM 772 N N . LEU A 1 105 ? -6.919 -10.418 1.209 1.00 98.25 105 LEU A N 1
ATOM 773 C CA . LEU A 1 105 ? -6.199 -11.370 2.055 1.00 98.25 105 LEU A CA 1
ATOM 774 C C . LEU A 1 105 ? -6.166 -10.898 3.510 1.00 98.25 105 LEU A C 1
ATOM 776 O O . LEU A 1 105 ? -6.354 -11.711 4.409 1.00 98.25 105 LEU A O 1
ATOM 780 N N . GLY A 1 106 ? -5.988 -9.599 3.758 1.00 97.75 106 GLY A N 1
ATOM 781 C CA . GLY A 1 106 ? -6.030 -9.032 5.103 1.00 97.75 106 GLY A CA 1
ATOM 782 C C . GLY A 1 106 ? -7.372 -9.293 5.784 1.00 97.75 106 GLY A C 1
ATOM 783 O O . GLY A 1 106 ? -7.399 -9.699 6.945 1.00 97.75 106 GLY A O 1
ATOM 784 N N . VAL A 1 107 ? -8.481 -9.155 5.052 1.00 97.12 107 VAL A N 1
ATOM 785 C CA . VAL A 1 107 ? -9.818 -9.520 5.552 1.00 97.12 107 VAL A CA 1
ATOM 786 C C . VAL A 1 107 ? -9.929 -11.030 5.778 1.00 97.12 107 VAL A C 1
ATOM 788 O O . VAL A 1 107 ? -10.399 -11.463 6.828 1.00 97.12 107 VAL A O 1
ATOM 791 N N . TYR A 1 108 ? -9.483 -11.841 4.815 1.00 97.06 108 TYR A N 1
ATOM 792 C CA . TYR A 1 108 ? -9.553 -13.303 4.896 1.00 97.06 108 TYR A CA 1
ATOM 793 C C . TYR A 1 108 ? -8.780 -13.872 6.097 1.00 97.06 108 TYR A C 1
ATOM 795 O O . TYR A 1 108 ? -9.287 -14.743 6.801 1.00 97.06 108 TYR A O 1
ATOM 803 N N . TYR A 1 109 ? -7.579 -13.356 6.362 1.00 96.12 109 TYR A N 1
ATOM 804 C CA . TYR A 1 109 ? -6.727 -13.780 7.476 1.00 96.12 109 TYR A CA 1
ATOM 805 C C . TYR A 1 109 ? -7.054 -13.082 8.808 1.00 96.12 109 TYR A C 1
ATOM 807 O O . TYR A 1 109 ? -6.401 -13.361 9.814 1.00 96.12 109 TYR A O 1
ATOM 815 N N . GLY A 1 110 ? -8.059 -12.200 8.841 1.00 94.50 110 GLY A N 1
ATOM 816 C CA . GLY A 1 110 ? -8.497 -11.509 10.058 1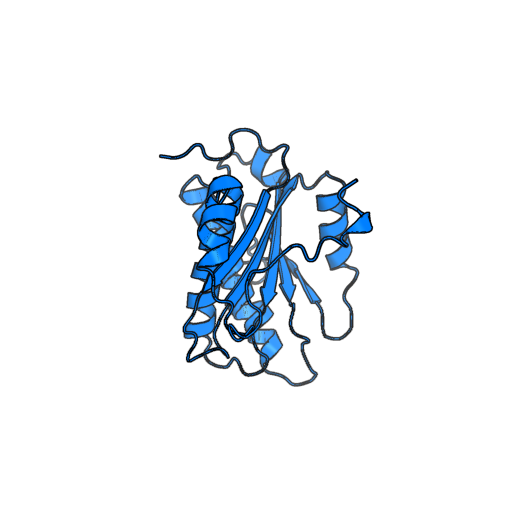.00 94.50 110 GLY A CA 1
ATOM 817 C C . GLY A 1 110 ? -7.543 -10.418 10.554 1.00 94.50 110 GLY A C 1
ATOM 818 O O . GLY A 1 110 ? -7.585 -10.067 11.729 1.00 94.50 110 GLY A O 1
ATOM 819 N N . ILE A 1 111 ? -6.680 -9.897 9.678 1.00 95.38 111 ILE A N 1
ATOM 820 C CA . ILE A 1 111 ? -5.846 -8.709 9.929 1.00 95.38 111 ILE A CA 1
ATOM 821 C C . ILE A 1 111 ? -6.681 -7.431 9.789 1.00 95.38 111 ILE A C 1
ATOM 823 O O . ILE A 1 111 ? -6.506 -6.476 10.539 1.00 95.38 111 ILE A O 1
ATOM 827 N N . LEU A 1 112 ? -7.603 -7.437 8.826 1.00 95.94 112 LEU A N 1
ATOM 828 C CA . LEU A 1 112 ? -8.633 -6.425 8.596 1.00 95.94 112 LEU A CA 1
ATOM 829 C C . LEU A 1 112 ? -10.000 -6.998 9.012 1.00 95.94 112 LEU A C 1
ATOM 831 O O . LEU A 1 112 ? -10.154 -8.224 9.067 1.00 95.94 112 LEU A O 1
ATOM 835 N N . PRO A 1 113 ? -11.013 -6.165 9.313 1.00 95.12 113 PRO A N 1
ATOM 836 C CA . PRO A 1 113 ? -12.259 -6.670 9.864 1.00 95.12 113 PRO A CA 1
ATOM 837 C C . PRO A 1 113 ? -13.057 -7.432 8.802 1.00 95.12 113 PRO A C 1
ATOM 839 O O . PRO A 1 113 ? -13.179 -7.002 7.654 1.00 95.12 113 PRO A O 1
ATOM 842 N N . SER A 1 114 ? -13.651 -8.557 9.201 1.00 94.69 114 SER A N 1
ATOM 843 C CA . SER A 1 114 ? -14.578 -9.334 8.367 1.00 94.69 114 SER A CA 1
ATOM 844 C C . SER A 1 114 ? -16.006 -8.781 8.377 1.00 94.69 114 SER A C 1
ATOM 846 O O . SER A 1 114 ? -16.776 -9.080 7.465 1.00 94.69 114 SER A O 1
ATOM 848 N N . ASP A 1 115 ? -16.346 -7.956 9.371 1.00 95.12 115 ASP A N 1
ATOM 849 C CA . ASP A 1 115 ? -17.647 -7.305 9.479 1.00 95.12 115 ASP A CA 1
ATOM 850 C C . ASP A 1 115 ? -17.865 -6.284 8.350 1.00 95.12 115 ASP A C 1
ATOM 852 O O . ASP A 1 115 ? -17.067 -5.367 8.146 1.00 95.12 115 ASP A O 1
ATOM 856 N N . ALA A 1 116 ? -18.974 -6.435 7.623 1.00 94.56 116 ALA A N 1
ATOM 857 C CA . ALA A 1 116 ? -19.271 -5.619 6.451 1.00 94.56 116 ALA A CA 1
ATOM 858 C C . ALA A 1 116 ? -19.542 -4.144 6.795 1.00 94.56 116 ALA A C 1
ATOM 860 O O . ALA A 1 116 ? -19.255 -3.270 5.977 1.00 94.56 116 ALA A O 1
ATOM 861 N N . SER A 1 117 ? -20.077 -3.851 7.987 1.00 94.19 117 SER A N 1
ATOM 862 C CA . SER A 1 117 ? -20.329 -2.468 8.406 1.00 94.19 117 SER A CA 1
ATOM 863 C C . SER A 1 117 ? -19.013 -1.742 8.685 1.00 94.19 117 SER A C 1
ATOM 865 O O . SER A 1 117 ? -18.787 -0.659 8.146 1.00 94.19 117 SER A O 1
ATOM 867 N N . LEU A 1 118 ? -18.080 -2.395 9.385 1.00 94.69 118 LEU A N 1
ATOM 868 C CA . LEU A 1 118 ? -16.732 -1.872 9.611 1.00 94.69 118 LEU A CA 1
ATOM 869 C C . LEU A 1 118 ? -15.961 -1.704 8.298 1.00 94.69 118 LEU A C 1
ATOM 871 O O . LEU A 1 118 ? -15.304 -0.685 8.100 1.00 94.69 118 LEU A O 1
ATOM 875 N N . GLN A 1 119 ? -16.080 -2.647 7.359 1.00 95.88 119 GLN A N 1
ATOM 876 C CA . GLN A 1 119 ? -15.434 -2.529 6.044 1.00 95.88 119 GLN A CA 1
ATOM 877 C C . GLN A 1 119 ? -15.876 -1.274 5.274 1.00 95.88 119 GLN A C 1
ATOM 879 O O . GLN A 1 119 ? -15.050 -0.631 4.627 1.00 95.88 119 GLN A O 1
ATOM 884 N N . GLN A 1 120 ? -17.157 -0.897 5.361 1.00 96.25 120 GLN A N 1
ATOM 885 C CA . GLN A 1 120 ? -17.690 0.309 4.713 1.00 96.25 120 GLN A CA 1
ATOM 886 C C . GLN A 1 120 ? -17.248 1.611 5.393 1.00 96.25 120 GLN A C 1
ATOM 888 O O . GLN A 1 120 ? -17.221 2.672 4.757 1.00 96.25 120 GLN A O 1
ATOM 893 N N . GLU A 1 121 ? -16.922 1.541 6.682 1.00 96.75 121 GLU A N 1
ATOM 894 C CA . GLU A 1 121 ? -16.424 2.673 7.457 1.00 96.75 121 GLU A CA 1
ATOM 895 C C . GLU A 1 121 ? -14.935 2.923 7.267 1.00 96.75 121 GLU A C 1
ATOM 897 O O . GLU A 1 121 ? -14.481 4.033 7.548 1.00 96.75 121 GLU A O 1
ATOM 902 N N . LEU A 1 122 ? -14.182 1.936 6.788 1.00 97.81 122 LEU A N 1
ATOM 903 C CA . LEU A 1 122 ? -12.742 2.030 6.612 1.00 97.81 122 LEU A CA 1
ATOM 904 C C . LEU A 1 122 ? -12.343 2.502 5.215 1.00 97.81 122 LEU A C 1
ATOM 906 O O . LEU A 1 122 ? -13.056 2.356 4.220 1.00 97.81 122 LEU A O 1
ATOM 910 N N . LEU A 1 123 ? -11.156 3.089 5.171 1.00 98.25 123 LEU A N 1
ATOM 911 C CA . LEU A 1 123 ? -10.435 3.461 3.972 1.00 98.25 123 LEU A CA 1
ATOM 912 C C . LEU A 1 123 ? -8.995 2.982 4.118 1.00 98.25 123 LEU A C 1
ATOM 914 O O . LEU A 1 123 ? -8.350 3.254 5.133 1.00 98.25 123 LEU A O 1
ATOM 918 N N . ILE A 1 124 ? -8.499 2.326 3.075 1.00 98.44 124 ILE A N 1
ATOM 919 C CA . ILE A 1 124 ? -7.097 1.953 2.936 1.00 98.44 124 ILE A CA 1
ATOM 920 C C . ILE A 1 124 ? -6.467 2.828 1.859 1.00 98.44 124 ILE A C 1
ATOM 922 O O . ILE A 1 124 ? -7.052 3.043 0.798 1.00 98.44 124 ILE A O 1
ATOM 926 N N . ALA A 1 125 ? -5.264 3.322 2.118 1.00 98.50 125 ALA A N 1
ATOM 927 C CA . ALA A 1 125 ? -4.458 4.008 1.128 1.00 98.50 125 ALA A CA 1
ATOM 928 C C . ALA A 1 125 ? -3.074 3.374 1.043 1.00 98.50 125 ALA A C 1
ATOM 930 O O . ALA A 1 125 ? -2.433 3.105 2.058 1.00 98.50 125 ALA A O 1
ATOM 931 N N . PHE A 1 126 ? -2.621 3.184 -0.186 1.00 98.50 126 PHE A N 1
ATOM 932 C CA . PHE A 1 126 ? -1.267 2.804 -0.522 1.00 98.50 126 PHE A CA 1
ATOM 933 C C . PHE A 1 126 ? -0.622 3.943 -1.297 1.00 98.50 126 PHE A C 1
ATOM 935 O O . PHE A 1 126 ? -1.183 4.450 -2.271 1.00 98.50 126 PHE A O 1
ATOM 942 N N . GLN A 1 127 ? 0.582 4.312 -0.896 1.00 98.06 127 GLN A N 1
ATOM 943 C CA . GLN A 1 127 ? 1.495 5.071 -1.734 1.00 98.06 127 GLN A CA 1
ATOM 944 C C . GLN A 1 127 ? 2.634 4.135 -2.117 1.00 98.06 127 GLN A C 1
ATOM 946 O O . GLN A 1 127 ? 3.191 3.498 -1.231 1.00 98.06 127 GLN A O 1
ATOM 951 N N . LEU A 1 128 ? 2.973 4.027 -3.401 1.00 97.75 128 LEU A N 1
ATOM 952 C CA . LEU A 1 128 ? 4.015 3.106 -3.859 1.00 97.75 128 LEU A CA 1
ATOM 953 C C . LEU A 1 128 ? 5.142 3.831 -4.587 1.00 97.75 128 LEU A C 1
ATOM 955 O O . LEU A 1 128 ? 4.916 4.533 -5.578 1.00 97.75 128 LEU A O 1
ATOM 959 N N . TYR A 1 129 ? 6.369 3.574 -4.142 1.00 96.62 129 TYR A N 1
ATOM 960 C CA . TYR A 1 129 ? 7.558 3.756 -4.961 1.00 96.62 129 TYR A CA 1
ATOM 961 C C . TYR A 1 129 ? 7.817 2.519 -5.830 1.00 96.62 129 TYR A C 1
ATOM 963 O O . TYR A 1 129 ? 7.859 1.391 -5.336 1.00 96.62 129 TYR A O 1
ATOM 971 N N . ARG A 1 130 ? 8.020 2.772 -7.124 1.00 95.62 130 ARG A N 1
ATOM 972 C CA . ARG A 1 130 ? 8.415 1.809 -8.151 1.00 95.62 130 ARG A CA 1
ATOM 973 C C . ARG A 1 130 ? 9.327 2.529 -9.132 1.00 95.62 130 ARG A C 1
ATOM 975 O O . ARG A 1 130 ? 8.918 3.563 -9.666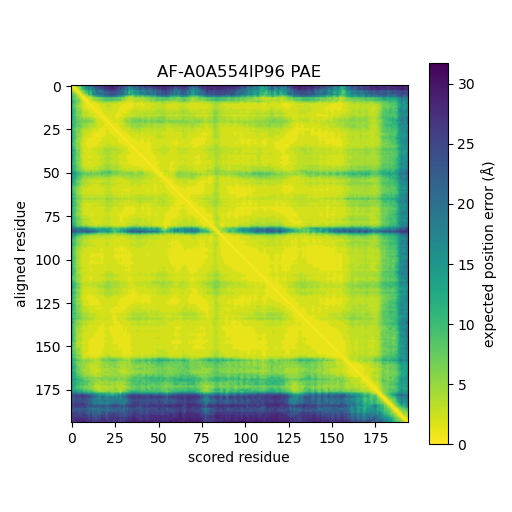 1.00 95.62 130 ARG A O 1
ATOM 982 N N . ASP A 1 131 ? 10.536 2.022 -9.373 1.00 94.94 131 ASP A N 1
ATOM 983 C CA . ASP A 1 131 ? 11.464 2.709 -10.274 1.00 94.94 131 ASP A CA 1
ATOM 984 C C . ASP A 1 131 ? 10.887 2.828 -11.695 1.00 94.94 131 ASP A C 1
ATOM 986 O O . ASP A 1 131 ? 10.167 1.962 -12.201 1.00 94.94 131 ASP A O 1
ATOM 990 N N . LYS A 1 132 ? 11.244 3.911 -12.387 1.00 94.25 132 LYS A N 1
ATOM 991 C CA . LYS A 1 132 ? 10.826 4.162 -13.771 1.00 94.25 132 LYS A CA 1
ATOM 992 C C . LYS A 1 132 ? 11.324 3.114 -14.772 1.00 94.25 132 LYS A C 1
ATOM 994 O O . LYS A 1 132 ? 10.793 3.043 -15.885 1.00 94.25 132 LYS A O 1
ATOM 999 N N . LYS A 1 133 ? 12.358 2.352 -14.423 1.00 94.12 133 LYS A N 1
ATOM 1000 C CA . LYS A 1 133 ? 12.973 1.289 -15.224 1.00 94.12 133 LYS A CA 1
ATOM 1001 C C . LYS A 1 133 ? 12.402 -0.097 -14.930 1.00 94.12 133 LYS A C 1
ATOM 1003 O O . LYS A 1 133 ? 12.809 -1.042 -15.593 1.00 94.12 133 LYS A O 1
ATOM 1008 N N . ALA A 1 134 ? 11.439 -0.226 -14.018 1.00 95.00 134 ALA A N 1
ATOM 1009 C CA . ALA A 1 134 ? 10.730 -1.481 -13.791 1.00 95.00 134 ALA A CA 1
ATOM 1010 C C . ALA A 1 134 ? 10.102 -2.002 -15.093 1.00 95.00 134 ALA A C 1
ATOM 1012 O O . ALA A 1 134 ? 9.426 -1.242 -15.787 1.00 95.00 134 ALA A O 1
ATOM 1013 N N . ARG A 1 135 ? 10.315 -3.271 -15.451 1.00 94.50 135 ARG A N 1
ATOM 1014 C CA . ARG A 1 135 ? 9.768 -3.868 -16.694 1.00 94.50 135 ARG A CA 1
ATOM 1015 C C . ARG A 1 135 ? 9.234 -5.290 -16.516 1.00 94.50 135 ARG A C 1
ATOM 1017 O O . ARG A 1 135 ? 8.426 -5.749 -17.316 1.00 94.50 135 ARG A O 1
ATOM 1024 N N . LYS A 1 136 ? 9.666 -6.006 -15.478 1.00 95.75 136 LYS A N 1
ATOM 1025 C CA . LYS A 1 136 ? 9.302 -7.405 -15.224 1.00 95.75 136 LYS A CA 1
ATOM 1026 C C . LYS A 1 136 ? 8.083 -7.463 -14.309 1.00 95.75 136 LYS A C 1
ATOM 1028 O O . LYS A 1 136 ? 8.187 -7.267 -13.101 1.00 95.75 136 LYS A O 1
ATOM 1033 N N . HIS A 1 137 ? 6.917 -7.675 -14.915 1.00 96.94 137 HIS A N 1
ATOM 1034 C CA . HIS A 1 137 ? 5.625 -7.620 -14.228 1.00 96.94 137 HIS A CA 1
ATOM 1035 C C . HIS A 1 137 ? 5.500 -8.631 -13.084 1.00 96.94 137 HIS A C 1
ATOM 1037 O O . HIS A 1 137 ? 4.921 -8.300 -12.060 1.00 96.94 137 HIS A O 1
ATOM 1043 N N . ASP A 1 138 ? 6.038 -9.836 -13.252 1.00 97.31 138 ASP A N 1
ATOM 1044 C CA . ASP A 1 138 ? 6.079 -10.880 -12.224 1.00 97.31 138 ASP A CA 1
ATOM 1045 C C . ASP A 1 138 ? 6.841 -10.410 -10.980 1.00 97.31 138 ASP A C 1
ATOM 1047 O O . ASP A 1 138 ? 6.299 -10.419 -9.879 1.00 97.31 138 ASP A O 1
ATOM 1051 N N . ARG A 1 139 ? 8.050 -9.872 -11.166 1.00 97.38 139 ARG A N 1
ATOM 1052 C CA . ARG A 1 139 ? 8.868 -9.357 -10.060 1.00 97.38 139 ARG A CA 1
ATOM 1053 C C . ARG A 1 139 ? 8.231 -8.157 -9.377 1.00 97.38 139 ARG A C 1
ATOM 1055 O O . ARG A 1 139 ? 8.272 -8.064 -8.156 1.00 97.38 139 ARG A O 1
ATOM 1062 N N . CYS A 1 140 ? 7.636 -7.249 -10.155 1.00 97.88 140 CYS A N 1
ATOM 1063 C CA . CYS A 1 140 ? 6.881 -6.130 -9.598 1.00 97.88 140 CYS A CA 1
ATOM 1064 C C . CYS A 1 140 ? 5.676 -6.617 -8.788 1.00 97.88 140 CYS A C 1
ATOM 1066 O O . CYS A 1 140 ? 5.391 -6.062 -7.733 1.00 97.88 140 CYS A O 1
ATOM 1068 N N . PHE A 1 141 ? 4.967 -7.640 -9.272 1.00 98.38 141 PHE A N 1
ATOM 1069 C CA . PHE A 1 141 ? 3.807 -8.185 -8.579 1.00 98.38 141 PHE A CA 1
ATOM 1070 C C . PHE A 1 141 ? 4.205 -8.776 -7.230 1.00 98.38 141 PHE A C 1
ATOM 1072 O O . PHE A 1 141 ? 3.616 -8.409 -6.215 1.00 98.38 141 PHE A O 1
ATOM 1079 N N . ASP A 1 142 ? 5.221 -9.637 -7.223 1.00 98.31 142 ASP A N 1
ATOM 1080 C CA . ASP A 1 142 ? 5.672 -10.334 -6.020 1.00 98.31 142 ASP A CA 1
ATOM 1081 C C . ASP A 1 142 ? 6.175 -9.345 -4.961 1.00 98.31 142 ASP A C 1
ATOM 1083 O O . ASP A 1 142 ? 5.700 -9.370 -3.822 1.00 98.31 142 ASP A O 1
ATOM 1087 N N . SER A 1 143 ? 7.048 -8.405 -5.349 1.00 98.25 143 SER A N 1
ATOM 1088 C CA . SER A 1 143 ? 7.549 -7.385 -4.420 1.00 98.25 143 SER A CA 1
ATOM 1089 C C . SER A 1 143 ? 6.441 -6.464 -3.915 1.00 98.25 143 SER A C 1
ATOM 1091 O O . SER A 1 143 ? 6.409 -6.128 -2.733 1.00 98.25 143 SER A O 1
ATOM 1093 N N . SER A 1 144 ? 5.477 -6.093 -4.762 1.00 98.50 144 SER A N 1
ATOM 1094 C CA . SER A 1 144 ? 4.334 -5.287 -4.326 1.00 98.50 144 SER A CA 1
ATOM 1095 C C . SER A 1 144 ? 3.433 -6.046 -3.355 1.00 98.50 144 SER A C 1
ATOM 1097 O O . SER A 1 144 ? 3.058 -5.483 -2.330 1.00 98.50 144 SER A O 1
ATOM 1099 N N . VAL A 1 145 ? 3.104 -7.318 -3.614 1.00 98.62 145 VAL A N 1
ATOM 1100 C CA . VAL A 1 145 ? 2.298 -8.129 -2.683 1.00 98.62 145 VAL A CA 1
ATOM 1101 C C . VAL A 1 145 ? 2.985 -8.218 -1.324 1.00 98.62 145 VAL A C 1
ATOM 1103 O O . VAL A 1 145 ? 2.349 -7.928 -0.311 1.00 98.62 145 VAL A O 1
ATOM 1106 N N . ASN A 1 146 ? 4.273 -8.559 -1.297 1.00 98.31 146 ASN A N 1
ATOM 1107 C CA . ASN A 1 146 ? 5.026 -8.697 -0.054 1.00 98.31 146 ASN A CA 1
ATOM 1108 C C . ASN A 1 146 ? 5.173 -7.360 0.678 1.00 98.31 146 ASN A C 1
ATOM 1110 O O . ASN A 1 146 ? 4.861 -7.273 1.865 1.00 98.31 146 ASN A O 1
ATOM 1114 N N . GLY A 1 147 ? 5.577 -6.301 -0.029 1.00 98.25 147 GLY A N 1
ATOM 1115 C CA . GLY A 1 147 ? 5.745 -4.969 0.547 1.00 98.25 147 GLY A CA 1
ATOM 1116 C C . GLY A 1 147 ? 4.440 -4.440 1.141 1.00 98.25 147 GLY A C 1
ATOM 1117 O O . GLY A 1 147 ? 4.411 -4.000 2.291 1.00 98.25 147 GLY A O 1
ATOM 1118 N N . TYR A 1 148 ? 3.330 -4.535 0.400 1.00 98.69 148 TYR A N 1
ATOM 1119 C CA . TYR A 1 148 ? 2.016 -4.119 0.895 1.00 98.69 148 TYR A CA 1
ATOM 1120 C C . TYR A 1 148 ? 1.549 -4.970 2.075 1.00 98.69 148 TYR A C 1
ATOM 1122 O O . TYR A 1 148 ? 1.012 -4.424 3.039 1.00 98.69 148 TYR A O 1
ATOM 1130 N N . TRP A 1 149 ? 1.736 -6.291 2.009 1.00 98.44 149 TRP A N 1
ATOM 1131 C CA . TRP A 1 149 ? 1.364 -7.204 3.086 1.00 98.44 149 TRP A CA 1
ATOM 1132 C C . TRP A 1 149 ? 2.130 -6.883 4.368 1.00 98.44 149 TRP A C 1
ATOM 1134 O O . TRP A 1 149 ? 1.514 -6.699 5.416 1.00 98.44 149 TRP A O 1
ATOM 1144 N N . ASN A 1 150 ? 3.452 -6.732 4.283 1.00 97.38 150 ASN A N 1
ATOM 1145 C CA . ASN A 1 150 ? 4.302 -6.433 5.431 1.00 97.38 150 ASN A CA 1
ATOM 1146 C C . ASN A 1 150 ? 4.006 -5.044 6.016 1.00 97.38 150 ASN A C 1
ATOM 1148 O O . ASN A 1 150 ? 3.929 -4.904 7.238 1.00 97.38 150 ASN A O 1
ATOM 1152 N N . ALA A 1 151 ? 3.761 -4.036 5.170 1.00 98.00 151 ALA A N 1
ATOM 1153 C CA . ALA A 1 151 ? 3.350 -2.705 5.620 1.00 98.00 151 ALA A CA 1
ATOM 1154 C C . ALA A 1 151 ? 1.991 -2.749 6.337 1.00 98.00 151 ALA A C 1
ATOM 1156 O O . ALA A 1 151 ? 1.846 -2.199 7.426 1.00 98.00 151 ALA A O 1
ATOM 1157 N N . MET A 1 152 ? 1.007 -3.459 5.778 1.00 97.69 152 MET A N 1
ATOM 1158 C CA . MET A 1 152 ? -0.298 -3.643 6.416 1.00 97.69 152 MET A CA 1
ATOM 1159 C C . MET A 1 152 ? -0.167 -4.373 7.755 1.00 97.69 152 MET A C 1
ATOM 1161 O O . MET A 1 152 ? -0.713 -3.906 8.749 1.00 97.69 152 MET A O 1
ATOM 1165 N N . ILE A 1 153 ? 0.563 -5.490 7.811 1.00 95.81 153 ILE A N 1
ATOM 1166 C CA . ILE A 1 153 ? 0.781 -6.233 9.059 1.00 95.81 153 ILE A CA 1
ATOM 1167 C C . ILE A 1 153 ? 1.412 -5.321 10.105 1.00 95.81 153 ILE A C 1
ATOM 1169 O O . ILE A 1 153 ? 0.848 -5.184 11.185 1.00 95.81 153 ILE A O 1
ATOM 1173 N N . SER A 1 154 ? 2.509 -4.642 9.759 1.00 94.62 154 SER A N 1
ATOM 1174 C CA . SER A 1 154 ? 3.195 -3.713 10.658 1.00 94.62 154 SER A CA 1
ATOM 1175 C C . SER A 1 154 ? 2.232 -2.654 11.203 1.00 94.62 154 SER A C 1
ATOM 1177 O O . SER A 1 154 ? 2.086 -2.520 12.415 1.00 94.62 154 SER A O 1
ATOM 1179 N N . ALA A 1 155 ? 1.468 -1.984 10.336 1.00 95.19 155 ALA A N 1
ATOM 1180 C CA . ALA A 1 155 ? 0.504 -0.972 10.763 1.00 95.19 155 ALA A CA 1
ATOM 1181 C C . ALA A 1 155 ? -0.571 -1.542 11.702 1.00 95.19 155 ALA A C 1
ATOM 1183 O O . ALA A 1 155 ? -0.907 -0.928 12.714 1.00 95.19 155 ALA A O 1
ATOM 1184 N N . MET A 1 156 ? -1.109 -2.721 11.378 1.00 93.12 156 MET A N 1
ATOM 1185 C CA . MET A 1 156 ? -2.240 -3.308 12.097 1.00 93.12 156 MET A CA 1
ATOM 1186 C C . MET A 1 156 ? -1.849 -4.011 13.402 1.00 93.12 156 MET A C 1
ATOM 1188 O O . MET A 1 156 ? -2.704 -4.183 14.275 1.00 93.12 156 MET A O 1
ATOM 1192 N N . THR A 1 157 ? -0.583 -4.407 13.554 1.00 89.50 157 THR A N 1
ATOM 1193 C CA . THR A 1 157 ? -0.057 -5.045 14.772 1.00 89.50 157 THR A CA 1
ATOM 1194 C C . THR A 1 157 ? 0.766 -4.102 15.648 1.00 89.50 157 THR A C 1
ATOM 1196 O O . THR A 1 157 ? 1.321 -4.552 16.646 1.00 89.50 157 THR A O 1
ATOM 1199 N N . GLY A 1 158 ? 0.846 -2.814 15.298 1.00 86.38 158 GLY A N 1
ATOM 1200 C CA . GLY A 1 158 ? 1.583 -1.799 16.059 1.00 86.38 158 GLY A CA 1
ATOM 1201 C C . GLY A 1 158 ? 3.076 -1.694 15.730 1.00 86.38 158 GLY A C 1
ATOM 1202 O O . GLY A 1 158 ? 3.767 -0.909 16.368 1.00 86.38 158 GLY A O 1
ATOM 1203 N N . GLY A 1 159 ? 3.550 -2.433 14.724 1.00 85.69 159 GLY A N 1
ATOM 1204 C CA . GLY A 1 159 ? 4.908 -2.348 14.195 1.00 85.69 159 GLY A CA 1
ATOM 1205 C C . GLY A 1 159 ? 5.989 -2.653 15.229 1.00 85.69 159 GLY A C 1
ATOM 1206 O O . GLY A 1 159 ? 5.791 -3.470 16.127 1.00 85.69 159 GLY A O 1
ATOM 1207 N N . ILE A 1 160 ? 7.140 -1.999 15.063 1.00 84.94 160 ILE A N 1
ATOM 1208 C CA . ILE A 1 160 ? 8.218 -1.982 16.058 1.00 84.94 160 ILE A CA 1
ATOM 1209 C C . ILE A 1 160 ? 7.885 -0.977 17.165 1.00 84.94 160 ILE A C 1
ATOM 1211 O O . ILE A 1 160 ? 7.367 0.110 16.888 1.00 84.94 160 ILE A O 1
ATOM 1215 N N . SER A 1 161 ? 8.197 -1.313 18.416 1.00 86.69 161 SER A N 1
ATOM 1216 C CA . SER A 1 161 ? 8.032 -0.373 19.530 1.00 86.69 161 SER A CA 1
ATOM 1217 C C . SER A 1 161 ? 9.041 0.783 19.448 1.00 86.69 161 SER A C 1
ATOM 1219 O O . SER A 1 161 ? 10.027 0.723 18.711 1.00 86.69 161 SER A O 1
ATOM 1221 N N . GLN A 1 162 ? 8.827 1.849 20.229 1.00 86.25 162 GLN A N 1
ATOM 1222 C CA . GLN A 1 162 ? 9.793 2.953 20.310 1.00 86.25 162 GLN A CA 1
ATOM 1223 C C . GLN A 1 162 ? 11.151 2.472 20.835 1.00 86.25 162 GLN A C 1
ATOM 1225 O O . GLN A 1 162 ? 12.197 2.862 20.320 1.00 86.25 162 GLN A O 1
ATOM 1230 N N . GLU A 1 163 ? 11.136 1.598 21.838 1.00 87.19 163 GLU A N 1
ATOM 1231 C CA . GLU A 1 163 ? 12.329 1.002 22.433 1.00 87.19 163 GLU A CA 1
ATOM 1232 C C . GLU A 1 163 ? 13.062 0.105 21.430 1.00 87.19 163 GLU A C 1
ATOM 1234 O O . GLU A 1 163 ? 14.286 0.176 21.319 1.00 87.19 163 GLU A O 1
ATOM 1239 N N . GLU A 1 164 ? 12.325 -0.700 20.660 1.00 86.31 164 GLU A N 1
ATOM 1240 C CA . GLU A 1 164 ? 12.894 -1.536 19.599 1.00 86.31 164 GLU A CA 1
ATOM 1241 C C . GLU A 1 164 ? 13.489 -0.685 18.474 1.00 86.31 164 GLU A C 1
ATOM 1243 O O . GLU A 1 164 ? 14.607 -0.948 18.030 1.00 86.31 164 GLU A O 1
ATOM 1248 N N . ALA A 1 165 ? 12.795 0.375 18.053 1.00 86.19 165 ALA A N 1
ATOM 1249 C CA . ALA A 1 165 ? 13.295 1.308 17.049 1.00 86.19 165 ALA A CA 1
ATOM 1250 C C . ALA A 1 165 ? 14.605 1.977 17.495 1.00 86.19 165 ALA A C 1
ATOM 1252 O O .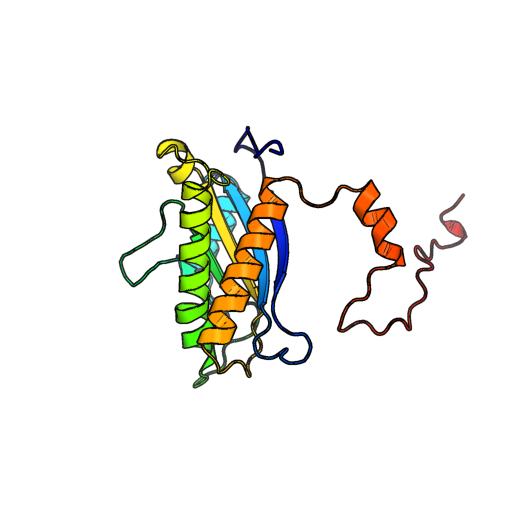 ALA A 1 165 ? 15.553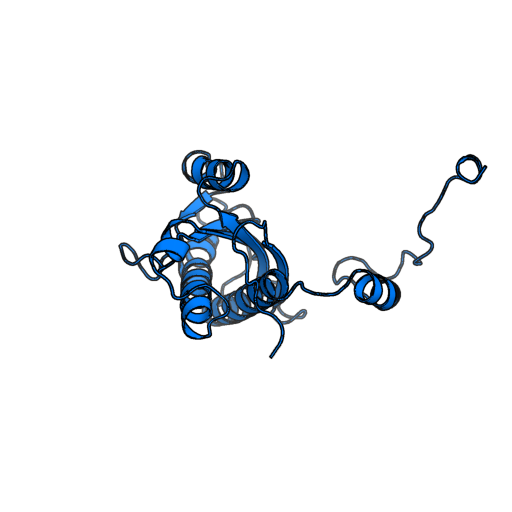 2.057 16.713 1.00 86.19 165 ALA A O 1
ATOM 1253 N N . LEU A 1 166 ? 14.690 2.407 18.759 1.00 84.00 166 LEU A N 1
ATOM 1254 C CA . LEU A 1 166 ? 15.910 2.976 19.339 1.00 84.00 166 LEU A CA 1
ATOM 1255 C C . LEU A 1 166 ? 17.047 1.951 19.427 1.00 84.00 166 LEU A C 1
ATOM 1257 O O . LEU A 1 166 ? 18.192 2.291 19.157 1.00 84.00 166 LEU A O 1
ATOM 1261 N N . ALA A 1 167 ? 16.752 0.693 19.757 1.00 85.69 167 ALA A N 1
ATOM 1262 C CA . ALA A 1 167 ? 17.768 -0.358 19.802 1.00 85.69 167 ALA A CA 1
ATOM 1263 C C . ALA A 1 167 ? 18.287 -0.754 18.406 1.00 85.69 167 ALA A C 1
ATOM 1265 O O . ALA A 1 167 ? 19.430 -1.198 18.265 1.00 85.69 167 ALA A O 1
ATOM 1266 N N . LEU A 1 168 ? 17.450 -0.619 17.373 1.00 84.44 168 LEU A N 1
ATOM 1267 C CA . LEU A 1 168 ? 17.799 -0.937 15.989 1.00 84.44 168 LEU A CA 1
ATOM 1268 C C . LEU A 1 168 ? 18.472 0.225 15.259 1.00 84.44 168 LEU A C 1
ATOM 1270 O O . LEU A 1 168 ? 19.202 -0.030 14.304 1.00 84.44 168 LEU A O 1
ATOM 1274 N N . CYS A 1 169 ? 18.273 1.472 15.696 1.00 82.88 169 CYS A N 1
ATOM 1275 C CA . CYS A 1 169 ? 18.759 2.644 14.966 1.00 82.88 169 CYS A CA 1
ATOM 1276 C C . CYS A 1 169 ? 20.282 2.629 14.762 1.00 82.88 169 CYS A C 1
ATOM 1278 O O . CYS A 1 169 ? 20.747 3.006 13.693 1.00 82.88 169 CYS A O 1
ATOM 1280 N N . GLU A 1 170 ? 21.048 2.118 15.733 1.00 75.81 170 GLU A N 1
ATOM 1281 C CA . GLU A 1 170 ? 22.511 2.027 15.643 1.00 75.81 170 GLU A CA 1
ATOM 1282 C C . GLU A 1 170 ? 23.003 0.981 14.633 1.00 75.81 170 GLU A C 1
ATOM 1284 O O . GLU A 1 170 ? 24.142 1.043 14.174 1.00 75.81 170 GLU A O 1
ATOM 1289 N N . LYS A 1 171 ? 22.156 -0.002 14.312 1.00 79.50 171 LYS A N 1
ATOM 1290 C CA . LYS A 1 171 ? 22.472 -1.130 13.421 1.00 79.50 171 LYS A CA 1
ATOM 1291 C C . LYS A 1 171 ? 21.788 -1.015 12.063 1.00 79.50 171 LYS A C 1
ATOM 1293 O O . LYS A 1 171 ? 22.087 -1.802 11.168 1.00 79.50 171 LYS A O 1
ATOM 1298 N N . ALA A 1 172 ? 20.838 -0.095 11.929 1.00 81.75 172 ALA A N 1
ATOM 1299 C CA . ALA A 1 172 ? 20.114 0.129 10.696 1.00 81.75 172 ALA A CA 1
ATOM 1300 C C . ALA A 1 172 ? 21.062 0.730 9.654 1.00 81.75 172 ALA A C 1
ATOM 1302 O O . ALA A 1 172 ? 21.703 1.749 9.899 1.00 81.75 172 ALA A O 1
ATOM 1303 N N . SER A 1 173 ? 21.111 0.112 8.477 1.00 81.69 173 SER A N 1
ATOM 1304 C CA . SER A 1 173 ? 21.773 0.671 7.302 1.00 81.69 173 SER A CA 1
ATOM 1305 C C . SER A 1 173 ? 20.706 0.986 6.263 1.00 81.69 173 SER A C 1
ATOM 1307 O O . SER A 1 173 ? 19.808 0.177 6.016 1.00 81.69 173 SER A O 1
ATOM 1309 N N . HIS A 1 174 ? 20.764 2.186 5.691 1.00 82.88 174 HIS A N 1
ATOM 1310 C CA . HIS A 1 174 ? 19.817 2.614 4.670 1.00 82.88 174 HIS A CA 1
ATOM 1311 C C . HIS A 1 174 ? 20.483 2.478 3.292 1.00 82.88 174 HIS A C 1
ATOM 1313 O O . HIS A 1 174 ? 21.527 3.093 3.085 1.00 82.88 174 HIS A O 1
ATOM 1319 N N . PRO A 1 175 ? 19.889 1.770 2.311 1.00 79.69 175 PRO A N 1
ATOM 1320 C CA . PRO A 1 175 ? 20.545 1.443 1.034 1.00 79.69 175 PRO A CA 1
ATOM 1321 C C . PRO A 1 175 ? 21.109 2.640 0.253 1.00 79.69 175 PRO A C 1
ATOM 1323 O O . PRO A 1 175 ? 22.089 2.514 -0.474 1.00 79.69 175 PRO A O 1
ATOM 1326 N N . PHE A 1 176 ? 20.501 3.819 0.415 1.00 76.25 176 PHE A N 1
ATOM 1327 C CA . PHE A 1 176 ? 20.943 5.064 -0.229 1.00 76.25 176 PHE A CA 1
ATOM 1328 C C . PHE A 1 176 ? 21.659 6.045 0.709 1.00 76.25 176 PHE A C 1
ATOM 1330 O O . PHE A 1 176 ? 22.032 7.136 0.281 1.00 76.25 176 PHE A O 1
ATOM 1337 N N . CYS A 1 177 ? 21.830 5.690 1.985 1.00 80.12 177 CYS A N 1
ATOM 1338 C CA . CYS A 1 177 ? 22.633 6.457 2.928 1.00 80.12 177 CYS A CA 1
ATOM 1339 C C . CYS A 1 177 ? 23.894 5.638 3.211 1.00 80.12 177 CYS A C 1
ATOM 1341 O O . CYS A 1 177 ? 23.840 4.719 4.025 1.00 80.12 177 CYS A O 1
ATOM 1343 N N . PRO A 1 178 ? 25.020 5.915 2.535 1.00 67.00 178 PRO A N 1
ATOM 1344 C CA . PRO A 1 178 ? 26.262 5.257 2.904 1.00 67.00 178 PRO A CA 1
ATOM 1345 C C . PRO A 1 178 ? 26.548 5.561 4.386 1.00 67.00 178 PRO A C 1
ATOM 1347 O O . PRO A 1 178 ? 26.284 6.682 4.828 1.00 67.00 178 PRO A O 1
ATOM 1350 N N . ASP A 1 179 ? 27.088 4.596 5.142 1.00 62.06 179 ASP A N 1
ATOM 1351 C CA . ASP A 1 179 ? 27.335 4.653 6.605 1.00 62.06 179 ASP A CA 1
ATOM 1352 C C . ASP A 1 179 ? 28.342 5.757 7.045 1.00 62.06 179 ASP A C 1
ATOM 1354 O O . ASP A 1 179 ? 28.949 5.718 8.114 1.00 62.06 179 ASP A O 1
ATOM 1358 N N . VAL A 1 180 ? 28.558 6.770 6.205 1.00 51.12 180 VAL A N 1
ATOM 1359 C CA . VAL A 1 180 ? 29.505 7.882 6.351 1.00 51.12 180 VAL A CA 1
ATOM 1360 C C . VAL A 1 180 ? 29.031 8.952 7.331 1.00 51.12 180 VAL A C 1
ATOM 1362 O O . VAL A 1 180 ? 29.785 9.881 7.621 1.00 51.12 180 VAL A O 1
ATOM 1365 N N . VAL A 1 181 ? 27.802 8.858 7.843 1.00 53.66 181 VAL A N 1
ATOM 1366 C CA . VAL A 1 181 ? 27.326 9.722 8.925 1.00 53.66 181 VAL A CA 1
ATOM 1367 C C . VAL A 1 181 ? 27.333 8.890 10.202 1.00 53.66 181 VAL A C 1
ATOM 1369 O O . VAL A 1 181 ? 26.397 8.124 10.420 1.00 53.66 181 VAL A O 1
ATOM 1372 N N . PRO A 1 182 ? 28.362 9.017 11.063 1.00 56.03 182 PRO A N 1
ATOM 1373 C CA . PRO A 1 182 ? 28.323 8.394 12.376 1.00 56.03 182 PRO A CA 1
ATOM 1374 C C . PRO A 1 182 ? 27.008 8.772 13.059 1.00 56.03 182 PRO A C 1
ATOM 1376 O O . PRO A 1 182 ? 26.651 9.956 13.055 1.00 56.03 182 PRO A O 1
ATOM 1379 N N . LEU A 1 183 ? 26.325 7.796 13.665 1.00 57.31 183 LEU A N 1
ATOM 1380 C CA . LEU A 1 183 ? 25.197 7.992 14.582 1.00 57.31 183 LEU A CA 1
ATOM 1381 C C . LEU A 1 183 ? 25.659 8.757 15.840 1.00 57.31 183 LEU A C 1
ATOM 1383 O O . LEU A 1 183 ? 25.666 8.258 16.955 1.00 57.31 183 LEU A O 1
ATOM 1387 N N . LYS A 1 184 ? 26.098 10.002 15.671 1.00 55.22 184 LYS A N 1
ATOM 1388 C CA . LYS A 1 184 ? 26.170 11.010 16.724 1.00 55.22 184 LYS A CA 1
ATOM 1389 C C . LYS A 1 184 ? 25.025 11.975 16.467 1.00 55.22 184 LYS A C 1
ATOM 1391 O O . LYS A 1 184 ? 25.225 13.074 15.948 1.00 55.22 184 LYS A O 1
ATOM 1396 N N . TYR A 1 185 ? 23.818 11.521 16.795 1.00 58.03 185 TYR A N 1
ATOM 1397 C CA . TYR A 1 185 ? 22.639 12.370 16.885 1.00 58.03 185 TYR A CA 1
ATOM 1398 C C . TYR A 1 185 ? 22.056 12.326 18.307 1.00 58.03 185 TYR A C 1
ATOM 1400 O O . TYR A 1 185 ? 22.076 11.271 18.934 1.00 58.03 185 TYR A O 1
ATOM 1408 N N . PRO A 1 186 ? 21.535 13.460 18.806 1.00 59.22 186 PRO A N 1
ATOM 1409 C CA . PRO A 1 186 ? 21.444 14.729 18.097 1.00 59.22 186 PRO A CA 1
ATOM 1410 C C . PRO A 1 186 ? 22.763 15.512 18.191 1.00 59.22 186 PRO A C 1
ATOM 1412 O O . PRO A 1 186 ? 23.457 15.477 19.205 1.00 59.22 186 PRO A O 1
ATOM 1415 N N . ARG A 1 187 ? 23.080 16.300 17.155 1.00 59.28 187 ARG A N 1
ATOM 1416 C CA . ARG A 1 187 ? 23.949 17.475 17.322 1.00 59.28 187 ARG A CA 1
ATOM 1417 C C . ARG A 1 187 ? 23.140 18.530 18.078 1.00 59.28 187 ARG A C 1
ATOM 1419 O O . ARG A 1 187 ? 22.682 19.498 17.482 1.00 59.28 187 ARG A O 1
ATOM 1426 N N . ILE A 1 188 ? 22.863 18.276 19.356 1.00 58.38 188 ILE A N 1
ATOM 1427 C CA . ILE A 1 188 ? 22.251 19.268 20.237 1.00 58.38 188 ILE A CA 1
ATOM 1428 C C . ILE A 1 188 ? 23.273 20.410 20.318 1.00 58.38 188 ILE A C 1
ATOM 1430 O O . ILE A 1 188 ? 24.423 20.136 20.676 1.00 58.38 188 ILE A O 1
ATOM 1434 N N . PRO A 1 189 ? 22.928 21.654 19.938 1.00 59.78 189 PRO A N 1
ATOM 1435 C CA . PRO A 1 189 ? 23.788 22.792 20.230 1.00 59.78 189 PRO A CA 1
ATOM 1436 C C . PRO A 1 189 ? 24.109 22.760 21.725 1.00 59.78 189 PRO A C 1
ATOM 1438 O O . PRO A 1 189 ? 23.203 22.560 22.531 1.00 59.78 189 PRO A O 1
ATOM 1441 N N . THR A 1 190 ? 25.373 22.929 22.109 1.00 59.78 190 THR A N 1
ATOM 1442 C CA . THR A 1 190 ? 25.810 22.931 23.521 1.00 59.78 190 THR A CA 1
ATOM 1443 C C . THR A 1 190 ? 25.008 23.895 24.400 1.00 59.78 190 THR A C 1
ATOM 1445 O O . THR A 1 190 ? 24.923 23.723 25.610 1.00 59.78 190 THR A O 1
ATOM 1448 N N . ASP A 1 191 ? 24.370 24.864 23.760 1.00 63.91 191 ASP A N 1
ATOM 1449 C CA . ASP A 1 191 ? 23.631 25.972 24.335 1.00 63.91 191 ASP A CA 1
ATOM 1450 C C . ASP A 1 191 ? 22.154 25.606 24.600 1.00 63.91 191 ASP A C 1
ATOM 1452 O O . ASP A 1 191 ? 21.439 26.356 25.253 1.00 63.91 191 ASP A O 1
ATOM 1456 N N . ALA A 1 192 ? 21.690 24.457 24.093 1.00 56.25 192 ALA A N 1
ATOM 1457 C CA . ALA A 1 192 ? 20.330 23.939 24.271 1.00 56.25 192 ALA A CA 1
ATOM 1458 C C . ALA A 1 192 ? 20.231 22.857 25.368 1.00 56.25 192 ALA A C 1
ATOM 1460 O O . ALA A 1 192 ? 19.166 22.275 25.559 1.00 56.25 192 ALA A O 1
ATOM 1461 N N . ALA A 1 193 ? 21.336 22.573 26.067 1.00 52.69 193 ALA A N 1
ATOM 1462 C CA . ALA A 1 193 ? 21.409 21.614 27.174 1.00 52.69 193 ALA A CA 1
ATOM 1463 C C . ALA A 1 193 ? 21.514 22.287 28.562 1.00 52.69 193 ALA A C 1
ATOM 1465 O O . ALA A 1 193 ? 21.941 21.638 29.517 1.00 52.69 193 ALA A O 1
ATOM 1466 N N . ALA A 1 194 ? 21.151 23.571 28.664 1.00 47.06 194 ALA A N 1
ATOM 1467 C CA . ALA A 1 194 ? 21.123 24.344 29.908 1.00 47.06 194 ALA A CA 1
ATOM 1468 C C . ALA A 1 194 ? 19.686 24.634 30.358 1.00 47.06 194 ALA A C 1
ATOM 1470 O O . ALA A 1 194 ? 18.877 25.052 29.498 1.00 47.06 194 ALA A O 1
#

Radius of gyration: 18.33 Å; Cα contacts (8 Å, |Δi|>4): 342; chains: 1; bounding box: 50×40×53 Å